Protein AF-A0A0T6ATD1-F1 (afdb_monomer)

pLDDT: mean 91.28, std 10.48, range [42.97, 98.5]

Nearest PDB structures (foldseek):
  8glv-assembly1_Kg  TM=8.150E-01  e=2.872E-12  Chlamydomonas reinhardtii
  8j07-assembly1_k9  TM=8.115E-01  e=5.839E-12  Homo sapiens
  8glv-assembly1_Fm  TM=8.035E-01  e=5.162E-11  Chlamydomonas reinhardtii
  8j07-assembly1_k8  TM=7.347E-01  e=7.968E-10  Homo sapiens
  7k5b-assembly1_A  TM=8.101E-01  e=3.293E-09  Tetrahymena thermophila

Secondary structure (DSSP, 8-state):
-HHHHHHHHHHHHH-HHHHHHHHHHHHHHHHHHHHHHHHHHHHHHHHHH--S-TTS-HHHHHHHHHHHHHHHHHHHHHHHHHHHHHHHHHHHHTTHHHHHHHHHHHHHHHHGGGT-TT----HHHHHHHHHHHHHTSPP-SSHHHHHHHHHHHHHHHHHHHHHTTS-HHHHHHHHHHHHHHHHHHTT-S-HHHHHHHHH-PPP--------

InterPro domains:
  IPR026983 Dynein heavy chain [PTHR22878] (1-201)
  IPR035706 Dynein heavy chain, ATP-binding dynein motor region [PF12781] (1-74)

Organism: NCBI:txid1629725

Foldseek 3Di:
DQLVVLLLLVCCQPPVVLVVLLVVLVVLLVVLVVVLVVLVVVLVVCVVPDDDDCVVDPVSVVSVVVSVVSNVVSVVVSVVSVVVNVVSVVVSVLLSLLSVLLVLLVVLQVCCC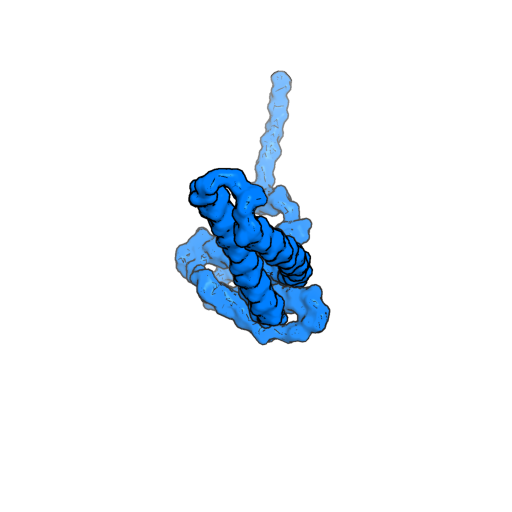VVPVVSDDDPVRSVVLLNVLLVVFDDDPDSVVSSVRSSVSSLVSSLVVSVVVDDPVCSVVSVVSSVVSVCVVVVNDDPVVVVCVVVPDPPPPPPPDPD

Solvent-accessible surface area (backbone atoms only — not comparable to full-atom values): 11973 Å² total; per-residue (Å²): 108,68,38,57,54,41,32,52,53,51,38,47,74,78,38,45,70,57,51,51,50,50,53,53,47,54,53,49,45,54,51,48,54,50,52,50,49,52,55,52,50,54,52,52,50,51,65,73,68,54,89,71,66,71,87,75,38,66,69,56,49,54,51,49,53,55,48,48,57,52,46,52,52,48,49,55,51,45,54,54,48,54,53,52,48,50,57,51,49,57,61,52,55,75,46,40,69,47,13,47,52,48,44,55,51,49,51,52,52,58,55,38,34,79,78,39,76,84,45,72,79,56,70,68,61,52,49,50,53,53,54,47,30,56,72,76,42,84,87,50,94,51,59,70,61,31,47,49,52,35,46,55,50,30,52,51,52,51,51,57,59,52,51,74,77,47,57,77,89,49,43,62,55,52,53,50,52,49,50,52,55,54,34,41,73,70,65,74,45,57,69,66,60,53,47,37,69,73,73,41,77,74,75,80,73,74,81,69,77,88,121

Mean predicted aligned error: 7.25 Å

Structure (mmCIF, N/CA/C/O backbone):
data_AF-A0A0T6ATD1-F1
#
_entry.id   AF-A0A0T6ATD1-F1
#
loop_
_atom_site.group_PDB
_atom_site.id
_atom_site.type_symbol
_atom_site.label_atom_id
_atom_site.label_alt_id
_atom_site.label_comp_id
_atom_site.label_asym_id
_atom_site.label_entity_id
_atom_site.label_seq_id
_atom_site.pdbx_PDB_ins_code
_atom_site.Cartn_x
_atom_site.Cartn_y
_atom_site.Cartn_z
_atom_site.occupancy
_atom_site.B_iso_or_equiv
_atom_site.auth_seq_id
_atom_site.auth_comp_id
_atom_site.auth_asym_id
_atom_site.auth_atom_id
_atom_site.pdbx_PDB_model_num
ATOM 1 N N . GLY A 1 1 ? 0.703 7.192 3.652 1.00 90.25 1 GLY A N 1
ATOM 2 C CA . GLY A 1 1 ? 1.381 7.627 2.410 1.00 90.25 1 GLY A CA 1
ATOM 3 C C . GLY A 1 1 ? 0.645 7.093 1.194 1.00 90.25 1 GLY A C 1
ATOM 4 O O . GLY A 1 1 ? -0.490 6.658 1.346 1.00 90.25 1 GLY A O 1
ATOM 5 N N . LEU A 1 2 ? 1.258 7.132 0.003 1.00 94.31 2 LEU A N 1
ATOM 6 C CA . LEU A 1 2 ? 0.668 6.529 -1.203 1.00 94.31 2 LEU A CA 1
ATOM 7 C C . LEU A 1 2 ? 0.517 5.007 -1.045 1.00 94.31 2 LEU A C 1
ATOM 9 O O . LEU A 1 2 ? -0.528 4.478 -1.404 1.00 94.31 2 LEU A O 1
ATOM 13 N N . GLU A 1 3 ? 1.499 4.332 -0.438 1.00 95.81 3 GLU A N 1
ATOM 14 C CA . GLU A 1 3 ? 1.428 2.901 -0.113 1.00 95.81 3 GLU A CA 1
ATOM 15 C C . GLU A 1 3 ? 0.137 2.539 0.622 1.00 95.81 3 GLU A C 1
ATOM 17 O O . GLU A 1 3 ? -0.597 1.675 0.166 1.00 95.81 3 GLU A O 1
ATOM 22 N N . ASP A 1 4 ? -0.195 3.251 1.706 1.00 94.50 4 ASP A N 1
ATOM 23 C CA . ASP A 1 4 ? -1.401 2.975 2.498 1.00 94.50 4 ASP A CA 1
ATOM 24 C C . ASP A 1 4 ? -2.687 3.147 1.680 1.00 94.50 4 ASP A C 1
ATOM 26 O O . ASP A 1 4 ? -3.643 2.390 1.850 1.00 94.50 4 ASP A O 1
ATOM 30 N N . GLN A 1 5 ? -2.717 4.142 0.784 1.00 95.44 5 GLN A N 1
ATOM 31 C CA . GLN A 1 5 ? -3.857 4.368 -0.108 1.00 95.44 5 GLN A CA 1
ATOM 32 C C . GLN A 1 5 ? -3.999 3.215 -1.103 1.00 95.44 5 GLN A C 1
ATOM 34 O O . GLN A 1 5 ? -5.099 2.702 -1.298 1.00 95.44 5 GLN A O 1
ATOM 39 N N . LEU A 1 6 ? -2.891 2.784 -1.711 1.00 97.56 6 LEU A N 1
ATOM 40 C CA . LEU A 1 6 ? -2.875 1.649 -2.630 1.00 97.56 6 LEU A CA 1
ATOM 41 C C . LEU A 1 6 ? -3.221 0.347 -1.905 1.00 97.56 6 LEU A C 1
ATOM 43 O O . LEU A 1 6 ? -4.012 -0.430 -2.424 1.00 97.56 6 LEU A O 1
ATOM 47 N N . LEU A 1 7 ? -2.723 0.138 -0.687 1.00 96.38 7 LEU A N 1
ATOM 48 C CA . LEU A 1 7 ? -3.053 -1.017 0.141 1.00 96.38 7 LEU A CA 1
ATOM 49 C C . LEU A 1 7 ? -4.550 -1.075 0.440 1.00 96.38 7 LEU A C 1
ATOM 51 O O . LEU A 1 7 ? -5.157 -2.128 0.278 1.00 96.38 7 LEU A O 1
ATOM 55 N N . ALA A 1 8 ? -5.158 0.048 0.828 1.00 93.81 8 ALA A N 1
ATOM 56 C CA . ALA A 1 8 ? -6.601 0.117 1.036 1.00 93.81 8 ALA A CA 1
ATOM 57 C C . ALA A 1 8 ? -7.378 -0.254 -0.239 1.00 93.81 8 ALA A C 1
ATOM 59 O O . ALA A 1 8 ? -8.339 -1.014 -0.164 1.00 93.81 8 ALA A O 1
ATOM 60 N N . MET A 1 9 ? -6.935 0.211 -1.413 1.00 95.62 9 MET A N 1
ATOM 61 C CA . MET A 1 9 ? -7.554 -0.150 -2.695 1.00 95.62 9 MET A CA 1
ATOM 62 C C . MET A 1 9 ? -7.398 -1.639 -3.034 1.00 95.62 9 MET A C 1
ATOM 64 O O . MET A 1 9 ? -8.363 -2.261 -3.471 1.00 95.62 9 MET A O 1
ATOM 68 N N . VAL A 1 10 ? -6.218 -2.228 -2.811 1.00 96.12 10 VAL A N 1
ATOM 69 C CA . VAL A 1 10 ? -5.986 -3.666 -3.039 1.00 96.12 10 VAL A CA 1
ATOM 70 C C . VAL A 1 10 ? -6.864 -4.502 -2.114 1.00 96.12 10 VAL A C 1
ATOM 72 O O . VAL A 1 10 ? -7.544 -5.414 -2.573 1.00 96.12 10 VAL A O 1
ATOM 75 N N . VAL A 1 11 ? -6.895 -4.174 -0.820 1.00 94.81 11 VAL A N 1
ATOM 76 C CA . VAL A 1 11 ? -7.712 -4.892 0.167 1.00 94.81 11 VAL A CA 1
ATOM 77 C C . VAL A 1 11 ? -9.195 -4.764 -0.166 1.00 94.81 11 VAL A C 1
ATOM 79 O O . VAL A 1 11 ? -9.900 -5.763 -0.135 1.00 94.81 11 VAL A O 1
ATOM 82 N N . MET A 1 12 ? -9.668 -3.580 -0.557 1.00 94.00 12 MET A N 1
ATOM 83 C CA . MET A 1 12 ? -11.059 -3.384 -0.975 1.00 94.00 12 MET A CA 1
ATOM 84 C C . MET A 1 12 ? -11.433 -4.256 -2.182 1.00 94.00 12 MET A C 1
ATOM 86 O O . MET A 1 12 ? -12.552 -4.761 -2.249 1.00 94.00 12 MET A O 1
ATOM 90 N N . GLN A 1 13 ? -10.502 -4.454 -3.118 1.00 93.75 13 GLN A N 1
ATOM 91 C CA . GLN A 1 13 ? -10.728 -5.256 -4.319 1.00 93.75 13 GLN A CA 1
ATOM 92 C C . GLN A 1 13 ? -10.655 -6.769 -4.049 1.00 93.75 13 GLN A C 1
ATOM 94 O O . GLN A 1 13 ? -11.468 -7.533 -4.571 1.00 93.75 13 GLN A O 1
ATOM 99 N N . GLU A 1 14 ? -9.682 -7.213 -3.251 1.00 92.69 14 GLU A N 1
ATOM 100 C CA . GLU A 1 14 ? -9.402 -8.638 -3.027 1.00 92.69 14 GLU A CA 1
ATOM 101 C C . GLU A 1 14 ? -10.160 -9.216 -1.821 1.00 92.69 14 GLU A C 1
ATOM 103 O O . GLU A 1 14 ? -10.541 -10.387 -1.831 1.00 92.69 14 GLU A O 1
ATOM 108 N N . ARG A 1 15 ? -10.388 -8.407 -0.781 1.00 92.19 15 ARG A N 1
ATOM 109 C CA . ARG A 1 15 ? -11.008 -8.777 0.503 1.00 92.19 15 ARG A CA 1
ATOM 110 C C . ARG A 1 15 ? -11.958 -7.679 1.012 1.00 92.19 15 ARG A C 1
ATOM 112 O O . ARG A 1 15 ? -11.725 -7.106 2.082 1.00 92.19 15 ARG A O 1
ATOM 119 N N . PRO A 1 16 ? -13.047 -7.379 0.278 1.00 92.50 16 PRO A N 1
ATOM 120 C CA . PRO A 1 16 ? -14.027 -6.374 0.698 1.00 92.50 16 PRO A CA 1
ATOM 121 C C . PRO A 1 16 ? -14.655 -6.700 2.061 1.00 92.50 16 PRO A C 1
ATOM 123 O O . PRO A 1 16 ? -14.963 -5.792 2.828 1.00 92.50 16 PRO A O 1
ATOM 126 N N . ASP A 1 17 ? -14.768 -7.991 2.392 1.00 92.19 17 ASP A N 1
ATOM 127 C CA . ASP A 1 17 ? -15.230 -8.488 3.689 1.00 92.19 17 ASP A CA 1
ATOM 128 C C . ASP A 1 17 ? -14.375 -7.971 4.854 1.00 92.19 17 ASP A C 1
ATOM 130 O O . ASP A 1 17 ? -14.910 -7.609 5.903 1.00 92.19 17 ASP A O 1
ATOM 134 N N . LEU A 1 18 ? -13.053 -7.904 4.669 1.00 90.50 18 LEU A N 1
ATOM 135 C CA . LEU A 1 18 ? -12.139 -7.398 5.691 1.00 90.50 18 LEU A CA 1
ATOM 136 C C . LEU A 1 18 ? -12.245 -5.885 5.844 1.00 90.50 18 LEU A C 1
ATOM 138 O O . LEU A 1 18 ? -12.155 -5.388 6.964 1.00 90.50 18 LEU A O 1
ATOM 142 N N . GLU A 1 19 ? -12.437 -5.146 4.752 1.00 87.94 19 GLU A N 1
ATOM 143 C CA . GLU A 1 19 ? -12.537 -3.685 4.824 1.00 87.94 19 GLU A CA 1
ATOM 144 C C . GLU A 1 19 ? -13.863 -3.238 5.461 1.00 87.94 19 GLU A C 1
ATOM 146 O O . GLU A 1 19 ? -13.887 -2.266 6.223 1.00 87.94 19 GLU A O 1
ATOM 151 N N . GLU A 1 20 ? -14.950 -3.981 5.231 1.00 90.19 20 GLU A N 1
ATOM 152 C CA . GLU A 1 20 ? -16.232 -3.770 5.909 1.00 90.19 20 GLU A CA 1
ATOM 153 C C . GLU A 1 20 ? -16.116 -4.053 7.414 1.00 90.19 20 GLU A C 1
ATOM 155 O O . GLU A 1 20 ? -16.475 -3.203 8.233 1.00 90.19 20 GLU A O 1
ATOM 160 N N . GLN A 1 21 ? -15.536 -5.200 7.788 1.00 90.94 21 GLN A N 1
ATOM 161 C CA . GLN A 1 21 ? -15.296 -5.556 9.192 1.00 90.94 21 GLN A CA 1
ATOM 162 C C . GLN A 1 21 ? -14.407 -4.531 9.895 1.00 90.94 21 GLN A C 1
ATOM 164 O O . GLN A 1 21 ? -14.736 -4.068 10.987 1.00 90.94 21 GLN A O 1
ATOM 169 N N . ARG A 1 22 ? -13.312 -4.118 9.251 1.00 89.31 22 ARG A N 1
ATOM 170 C CA . ARG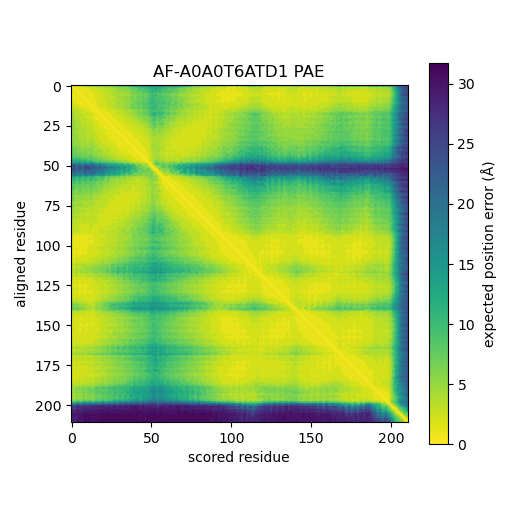 A 1 22 ? -12.413 -3.077 9.754 1.00 89.31 22 ARG A CA 1
ATOM 171 C C . ARG A 1 22 ? -13.156 -1.769 10.001 1.00 89.31 22 ARG A C 1
ATOM 173 O O . ARG A 1 22 ? -13.029 -1.174 11.069 1.00 89.31 22 ARG A O 1
ATOM 180 N N . SER A 1 23 ? -13.942 -1.323 9.023 1.00 90.12 23 SER A N 1
ATOM 181 C CA . SER A 1 23 ? -14.721 -0.088 9.129 1.00 90.12 23 SER A CA 1
ATOM 182 C C . SER A 1 23 ? -15.720 -0.155 10.286 1.00 90.12 23 SER A C 1
ATOM 184 O O . SER A 1 23 ? -15.808 0.788 11.075 1.00 90.12 23 SER A O 1
ATOM 186 N N . ALA A 1 24 ? -16.413 -1.286 10.444 1.00 93.06 24 ALA A N 1
ATOM 187 C CA . ALA A 1 24 ? -17.333 -1.513 11.555 1.00 93.06 24 ALA A CA 1
ATOM 188 C C . ALA A 1 24 ? -16.618 -1.498 12.919 1.00 93.06 24 ALA A C 1
ATOM 190 O O . ALA A 1 24 ? -17.099 -0.857 13.855 1.00 93.06 24 ALA A O 1
ATOM 191 N N . ILE A 1 25 ? -15.450 -2.141 13.029 1.00 93.12 25 ILE A N 1
ATOM 192 C CA . ILE A 1 25 ? -14.643 -2.172 14.258 1.00 93.12 25 ILE A CA 1
ATOM 193 C C . ILE A 1 25 ? -14.163 -0.770 14.638 1.00 93.12 25 ILE A C 1
ATOM 195 O O . ILE A 1 25 ? -14.305 -0.371 15.793 1.00 93.12 25 ILE A O 1
ATOM 199 N N . ILE A 1 26 ? -13.650 0.010 13.683 1.00 91.50 26 ILE A N 1
ATOM 200 C CA . ILE A 1 26 ? -13.167 1.376 13.939 1.00 91.50 26 ILE A CA 1
ATOM 201 C C . ILE A 1 26 ? -14.297 2.262 14.473 1.00 91.50 26 ILE A C 1
ATOM 203 O O . ILE A 1 26 ? -14.115 2.955 15.478 1.00 91.50 26 ILE A O 1
ATOM 207 N N . VAL A 1 27 ? -15.469 2.221 13.832 1.00 94.56 27 VAL A N 1
ATOM 208 C CA . VAL A 1 27 ? -16.646 2.982 14.277 1.00 94.56 27 VAL A CA 1
ATOM 209 C C . VAL A 1 27 ? -17.101 2.514 15.661 1.00 94.56 27 VAL A C 1
ATOM 211 O O . VAL A 1 27 ? -17.338 3.345 16.539 1.00 94.56 27 VAL A O 1
ATOM 214 N N . GLY A 1 28 ? -17.157 1.199 15.891 1.00 94.69 28 GLY A N 1
ATOM 215 C CA . GLY A 1 28 ? -17.542 0.619 17.177 1.00 94.69 28 GLY A CA 1
ATOM 216 C C . GLY A 1 28 ? -16.603 1.015 18.318 1.00 94.69 28 GLY A C 1
ATOM 217 O O . GLY A 1 28 ? -17.065 1.444 19.374 1.00 94.69 28 GLY A O 1
ATOM 218 N N . ILE A 1 29 ? -15.285 0.952 18.105 1.00 93.44 29 ILE A N 1
ATOM 219 C CA . ILE A 1 29 ? -14.281 1.381 19.091 1.00 93.44 29 ILE A CA 1
ATOM 220 C C . ILE A 1 29 ? -14.425 2.875 19.394 1.00 93.44 29 ILE A C 1
ATOM 222 O O . ILE A 1 29 ? -14.371 3.266 20.560 1.00 93.44 29 ILE A O 1
ATOM 226 N N . ALA A 1 30 ? -14.623 3.716 18.374 1.00 95.25 30 ALA A N 1
ATOM 227 C CA . ALA A 1 30 ? -14.813 5.151 18.570 1.00 95.25 30 ALA A CA 1
ATOM 228 C C . ALA A 1 30 ? -16.064 5.449 19.415 1.00 95.25 30 ALA A C 1
ATOM 230 O O . ALA A 1 30 ? -15.991 6.234 20.362 1.00 95.25 30 ALA A O 1
ATOM 231 N N . GLN A 1 31 ? -17.181 4.776 19.126 1.00 96.00 31 GLN A N 1
ATOM 232 C CA . GLN A 1 31 ? -18.424 4.921 19.883 1.00 96.00 31 GLN A CA 1
ATOM 233 C C . GLN A 1 31 ? -18.274 4.443 21.334 1.00 96.00 31 GLN A C 1
ATOM 235 O O . GLN A 1 31 ? -18.678 5.149 22.254 1.00 96.00 31 GLN A O 1
ATOM 240 N N . MET A 1 32 ? -17.629 3.296 21.555 1.00 95.12 32 MET A N 1
ATOM 241 C CA . MET A 1 32 ? -17.354 2.770 22.897 1.00 95.12 32 MET A CA 1
ATOM 242 C C . MET A 1 32 ? -16.435 3.691 23.713 1.00 95.12 32 MET A C 1
ATOM 244 O O . MET A 1 32 ? -16.678 3.926 24.896 1.00 95.12 32 MET A O 1
ATOM 248 N N . LYS A 1 33 ? -15.396 4.264 23.089 1.00 93.62 33 LYS A N 1
ATOM 249 C CA . LYS A 1 33 ? -14.503 5.238 23.744 1.00 93.62 33 LYS A CA 1
ATOM 250 C C . LYS A 1 33 ? -15.247 6.525 24.115 1.00 93.62 33 LYS A C 1
ATOM 252 O O . LYS A 1 33 ? -15.013 7.067 25.195 1.00 93.62 33 LYS A O 1
ATOM 257 N N . GLN A 1 34 ? -16.162 6.983 23.262 1.00 96.25 34 GLN A N 1
ATOM 258 C CA . GLN A 1 34 ? -17.024 8.130 23.547 1.00 96.25 34 GLN A CA 1
ATOM 259 C C . GLN A 1 34 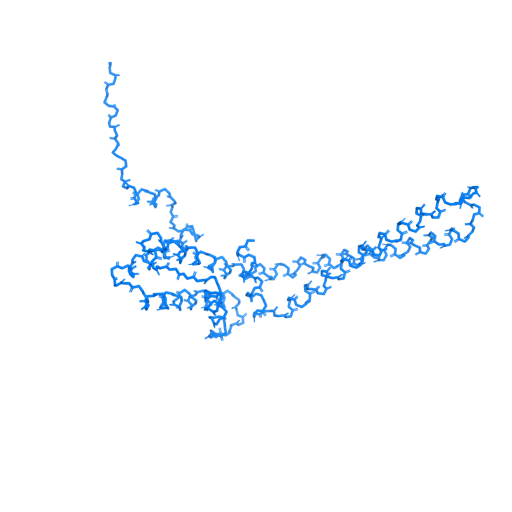? -17.994 7.842 24.704 1.00 96.25 34 GLN A C 1
ATOM 261 O O . GLN A 1 34 ? -18.094 8.642 25.629 1.00 96.25 34 GLN A O 1
ATOM 266 N N . GLU A 1 35 ? -18.641 6.677 24.713 1.00 94.94 35 GLU A N 1
ATOM 267 C CA . GLU A 1 35 ? -19.548 6.267 25.792 1.00 94.94 35 GLU A CA 1
ATOM 268 C C . GLU A 1 35 ? -18.828 6.171 27.147 1.00 94.94 35 GLU A C 1
ATOM 270 O O . GLU A 1 35 ? -19.340 6.622 28.173 1.00 94.94 35 GLU A O 1
ATOM 275 N N . LEU A 1 36 ? -17.599 5.648 27.159 1.00 94.69 36 LEU A N 1
ATOM 276 C CA . LEU A 1 36 ? -16.773 5.585 28.364 1.00 94.69 36 LEU A CA 1
ATOM 277 C C . LEU A 1 36 ? -16.427 6.986 28.894 1.00 94.69 36 LEU A C 1
ATOM 279 O O . LEU A 1 36 ? -16.460 7.214 30.105 1.00 94.69 36 LEU A O 1
ATOM 283 N N . LYS A 1 37 ? -16.150 7.938 27.997 1.00 95.50 37 LYS A N 1
ATOM 284 C CA . LYS A 1 37 ? -15.919 9.343 28.350 1.00 95.50 37 LYS A CA 1
ATOM 285 C C . LYS A 1 37 ? -17.173 9.994 28.943 1.00 95.50 37 LYS A C 1
ATOM 287 O O . LYS A 1 37 ? -17.083 10.643 29.980 1.00 95.50 37 LYS A O 1
ATOM 292 N N . GLU A 1 38 ? -18.343 9.772 28.351 1.00 94.81 38 GLU A N 1
ATOM 293 C CA . GLU A 1 38 ? -19.618 10.300 28.861 1.00 94.81 38 GLU A CA 1
ATOM 294 C C . GLU A 1 38 ? -19.956 9.755 30.254 1.00 94.81 38 GLU A C 1
ATOM 296 O O . GLU A 1 38 ? -20.420 10.495 31.126 1.00 94.81 38 GLU A O 1
ATOM 301 N N . ILE A 1 39 ? -19.674 8.471 30.506 1.00 92.81 39 ILE A N 1
ATOM 302 C CA . ILE A 1 39 ? -19.811 7.879 31.843 1.00 92.81 39 ILE A CA 1
ATOM 303 C C . ILE A 1 39 ? -18.906 8.609 32.848 1.00 92.81 39 ILE A C 1
ATOM 305 O O . ILE A 1 39 ? -19.371 8.973 33.931 1.00 92.81 39 ILE A O 1
ATOM 309 N N . GLN A 1 40 ? -17.641 8.858 32.495 1.00 91.81 40 GLN A N 1
ATOM 310 C CA . GLN A 1 40 ? -16.689 9.572 33.356 1.00 91.81 40 GLN A CA 1
ATOM 311 C C . GLN A 1 40 ? -17.132 11.013 33.638 1.00 91.81 40 GLN A C 1
ATOM 313 O O . GLN A 1 40 ? -17.114 11.448 34.791 1.00 91.81 40 GLN A O 1
ATOM 318 N N . GLU A 1 41 ? -17.581 11.739 32.615 1.00 94.12 41 GLU A N 1
ATOM 319 C CA . GLU A 1 41 ? -18.075 13.113 32.747 1.00 94.12 41 GLU A CA 1
ATOM 320 C C . GLU A 1 41 ? -19.323 13.186 33.632 1.00 94.12 41 GLU A C 1
ATOM 322 O O . GLU A 1 41 ? -19.420 14.061 34.493 1.00 94.12 41 GLU A O 1
ATOM 327 N N . ARG A 1 42 ? -20.249 12.229 33.498 1.00 89.75 42 ARG A N 1
ATOM 328 C CA . ARG A 1 42 ? -21.448 12.155 34.344 1.00 89.75 42 ARG A CA 1
ATOM 329 C C . ARG A 1 42 ? -21.105 11.934 35.818 1.00 89.75 42 ARG A C 1
ATOM 331 O O . ARG A 1 42 ? -21.735 12.538 36.687 1.00 89.75 42 ARG A O 1
ATOM 338 N N . ILE A 1 43 ? -20.113 11.087 36.100 1.00 89.31 43 ILE A N 1
ATOM 339 C CA . ILE A 1 43 ? -19.622 10.849 37.464 1.00 89.31 43 ILE A CA 1
ATOM 340 C C . ILE A 1 43 ? -18.984 12.121 38.031 1.00 89.31 43 ILE A C 1
ATOM 342 O O . ILE A 1 43 ? -19.340 12.536 39.132 1.00 89.31 43 ILE A O 1
ATOM 346 N N . LEU A 1 44 ? -18.091 12.767 37.273 1.00 90.38 44 LEU A N 1
ATOM 347 C CA . LEU A 1 44 ? -17.434 14.015 37.678 1.00 90.38 44 LEU A CA 1
ATOM 348 C C . LEU A 1 44 ? -18.443 15.133 37.947 1.00 90.38 44 LEU A C 1
ATOM 350 O O . LEU A 1 44 ? -18.344 15.824 38.959 1.00 90.38 44 LEU A O 1
ATOM 354 N N . TYR A 1 45 ? -19.445 15.274 37.079 1.00 89.12 45 TYR A N 1
ATOM 355 C CA . TYR A 1 45 ? -20.514 16.247 37.262 1.00 89.12 45 TYR A CA 1
ATOM 356 C C . TYR A 1 45 ? -21.277 16.002 38.568 1.00 89.12 45 TYR A C 1
ATOM 358 O O . TYR A 1 45 ? -21.430 16.919 39.374 1.00 89.12 45 TYR A O 1
ATOM 366 N N . LYS A 1 46 ? -21.704 14.761 38.829 1.00 84.38 46 LYS A N 1
ATOM 367 C CA . LYS A 1 46 ? -22.415 14.419 40.068 1.00 84.38 46 LYS A CA 1
ATOM 368 C C . LYS A 1 46 ? -21.566 14.647 41.324 1.00 84.38 46 LYS A C 1
ATOM 370 O O . LYS A 1 46 ? -22.093 15.192 42.286 1.00 84.38 46 LYS A O 1
ATOM 375 N N . LEU A 1 47 ? -20.267 14.333 41.288 1.00 84.38 47 LEU A N 1
ATOM 376 C CA . LEU A 1 47 ? -19.329 14.660 42.373 1.00 84.38 47 LEU A CA 1
ATOM 377 C C . LEU A 1 47 ? -19.195 16.171 42.610 1.00 84.38 47 LEU A C 1
ATOM 379 O O . LEU A 1 47 ? -19.007 16.597 43.742 1.00 84.38 47 LEU A O 1
ATOM 383 N N . SER A 1 48 ? -19.269 16.981 41.551 1.00 86.69 48 SER A N 1
ATOM 384 C CA . SER A 1 48 ? -19.126 18.439 41.655 1.00 86.69 48 SER A CA 1
ATOM 385 C C . SER A 1 48 ? -20.368 19.149 42.207 1.00 86.69 48 SER A C 1
ATOM 387 O O . SER A 1 48 ? -20.239 20.220 42.791 1.00 86.69 48 SER A O 1
ATOM 389 N N . VAL A 1 49 ? -21.557 18.563 42.022 1.00 83.94 49 VAL A N 1
ATOM 390 C CA . VAL A 1 49 ? -22.852 19.157 42.409 1.00 83.94 49 VAL A CA 1
ATOM 391 C C . VAL A 1 49 ? -23.372 18.616 43.749 1.00 83.94 49 VAL A C 1
ATOM 393 O O . VAL A 1 49 ? -24.279 19.209 44.326 1.00 83.94 49 VAL A O 1
ATOM 396 N N . SER A 1 50 ? -22.826 17.512 44.276 1.00 77.38 50 SER A N 1
ATOM 397 C CA . SER A 1 50 ? -23.276 16.959 45.560 1.00 77.38 50 SER A CA 1
ATOM 398 C C . SER A 1 50 ? -22.923 17.886 46.733 1.00 77.38 50 SER A C 1
ATOM 400 O O . SER A 1 50 ? -21.747 18.083 47.040 1.00 77.38 50 SER A O 1
ATOM 402 N N . GLU A 1 51 ? -23.936 18.421 47.418 1.00 67.62 51 GLU A N 1
ATOM 403 C CA . GLU A 1 51 ? -23.780 19.133 48.691 1.00 67.62 51 GLU A CA 1
ATOM 404 C C . GLU A 1 51 ? -23.772 18.116 49.848 1.00 67.62 51 GLU A C 1
ATOM 406 O O . GLU A 1 51 ? -24.793 17.500 50.145 1.00 67.62 51 GLU A O 1
ATOM 411 N N . GLY A 1 52 ? -22.619 17.908 50.493 1.00 70.38 52 GLY A N 1
ATOM 412 C CA . GLY A 1 52 ? -22.444 16.912 51.565 1.00 70.38 52 GLY A CA 1
ATOM 413 C C . GLY A 1 52 ? -21.479 15.781 51.192 1.00 70.38 52 GLY A C 1
ATOM 414 O O . GLY A 1 52 ? -20.743 15.883 50.212 1.00 70.38 52 GLY A O 1
ATOM 415 N N . SER A 1 53 ? -21.429 14.711 51.994 1.00 75.25 53 SER A N 1
ATOM 416 C CA . SER A 1 53 ? -20.598 13.539 51.685 1.00 75.25 53 SER A CA 1
ATOM 417 C C . SER A 1 53 ? -21.252 12.723 50.559 1.00 75.25 53 SER A C 1
ATOM 419 O O . SER A 1 53 ? -22.380 12.265 50.736 1.00 75.25 53 SER A O 1
ATOM 421 N N . PRO A 1 54 ? -20.563 12.445 49.434 1.00 68.12 54 PRO A N 1
ATOM 422 C CA . PRO A 1 54 ? -21.099 11.602 48.358 1.00 68.12 54 PRO A CA 1
ATOM 423 C C . PRO A 1 54 ? -21.447 10.170 48.796 1.00 68.12 54 PRO A C 1
ATOM 425 O O . PRO A 1 54 ? -22.123 9.448 48.071 1.00 68.12 54 PRO A O 1
ATOM 428 N N . LEU A 1 55 ? -20.965 9.746 49.970 1.00 71.19 55 LEU A N 1
ATOM 429 C CA . LEU A 1 55 ? -21.253 8.439 50.565 1.00 71.19 55 LEU A CA 1
ATOM 430 C C . LEU A 1 55 ? -22.651 8.360 51.198 1.00 71.19 55 LEU A C 1
ATOM 432 O O . LEU A 1 55 ? -23.107 7.260 51.500 1.00 71.19 55 LEU A O 1
ATOM 436 N N . ASP A 1 56 ? -23.323 9.497 51.382 1.00 77.88 56 ASP A N 1
ATOM 437 C CA . ASP A 1 56 ? -24.667 9.556 51.963 1.00 77.88 56 ASP A CA 1
ATOM 438 C C . ASP A 1 56 ? -25.765 9.536 50.877 1.00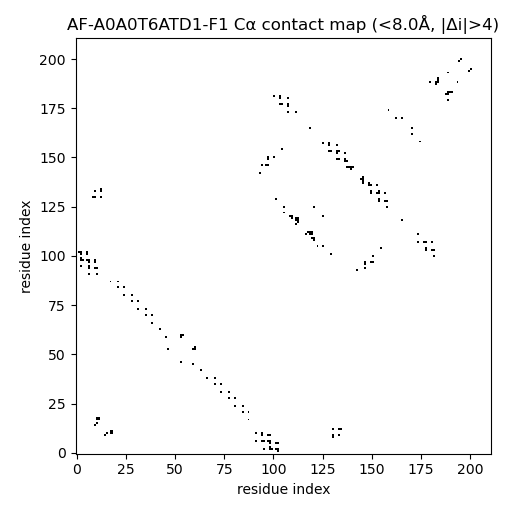 77.88 56 ASP A C 1
ATOM 440 O O . ASP A 1 56 ? -26.942 9.332 51.180 1.00 77.88 56 ASP A O 1
ATOM 444 N N . ASP A 1 57 ? -25.390 9.705 49.602 1.00 82.94 57 ASP A N 1
ATOM 445 C CA . ASP A 1 57 ? -26.294 9.664 48.449 1.00 82.94 57 ASP A CA 1
ATOM 446 C C . ASP A 1 57 ? -26.387 8.235 47.882 1.00 82.94 57 ASP A C 1
ATOM 448 O O . ASP A 1 57 ? -25.590 7.792 47.049 1.00 82.94 57 ASP A O 1
ATOM 452 N N . LEU A 1 58 ? -27.398 7.498 48.347 1.00 82.44 58 LEU A N 1
ATOM 453 C CA . LEU A 1 58 ? -27.667 6.124 47.918 1.00 82.44 58 LEU A CA 1
ATOM 454 C C . LEU A 1 58 ? -27.915 6.018 46.400 1.00 82.44 58 LEU A C 1
ATOM 456 O O . LEU A 1 58 ? -27.521 5.031 45.777 1.00 82.44 58 LEU A O 1
ATOM 460 N N . GLU A 1 59 ? -28.553 7.023 45.792 1.00 82.25 59 GLU A N 1
ATOM 461 C CA . GLU A 1 59 ? -28.833 7.045 44.352 1.00 82.25 59 GLU A CA 1
ATOM 462 C C . GLU A 1 59 ? -27.533 7.209 43.558 1.00 82.25 59 GLU A C 1
ATOM 464 O O . GLU A 1 59 ? -27.312 6.530 42.549 1.00 82.25 59 GLU A O 1
ATOM 469 N N . PHE A 1 60 ? -26.626 8.053 44.053 1.00 83.69 60 PHE A N 1
ATOM 470 C CA . PHE A 1 60 ? -25.295 8.211 43.484 1.00 83.69 60 PHE A CA 1
ATOM 471 C C . PHE A 1 60 ? -24.450 6.934 43.603 1.00 83.69 60 PHE A C 1
ATOM 473 O O . PHE A 1 60 ? -23.802 6.552 42.626 1.00 83.69 60 PHE A O 1
ATOM 480 N N . ILE A 1 61 ? -24.508 6.221 44.734 1.00 85.88 61 ILE A N 1
ATOM 481 C CA . ILE A 1 61 ? -23.815 4.932 44.917 1.00 85.88 61 ILE A CA 1
ATOM 482 C C . ILE A 1 61 ? -24.311 3.883 43.912 1.00 85.88 61 ILE A C 1
ATOM 484 O O . ILE A 1 61 ? -23.498 3.242 43.244 1.00 85.88 61 ILE A O 1
ATOM 488 N N . ILE A 1 62 ? -25.630 3.745 43.741 1.00 86.75 62 ILE A N 1
ATOM 489 C CA . ILE A 1 62 ? -26.220 2.815 42.762 1.00 86.75 62 ILE A CA 1
ATOM 490 C C . ILE A 1 62 ? -25.788 3.187 41.335 1.00 86.75 62 ILE A C 1
ATOM 492 O O . ILE A 1 62 ? -25.445 2.322 40.524 1.00 86.75 62 ILE A O 1
ATOM 496 N N . MET A 1 63 ? -25.755 4.485 41.018 1.00 87.06 63 MET A N 1
ATOM 497 C CA . MET A 1 63 ? -25.297 4.976 39.718 1.00 87.06 63 MET A CA 1
ATOM 498 C C . MET A 1 63 ? -23.813 4.673 39.472 1.00 87.06 63 MET A C 1
ATOM 500 O O . MET A 1 63 ? -23.455 4.292 38.352 1.00 87.06 63 MET A O 1
ATOM 504 N N . LEU A 1 64 ? -22.957 4.807 40.491 1.00 89.31 64 LEU A N 1
ATOM 505 C CA . LEU A 1 64 ? -21.537 4.455 40.422 1.00 89.31 64 LEU A CA 1
ATOM 506 C C . LEU A 1 64 ? -21.336 2.961 40.168 1.00 89.31 64 LEU A C 1
ATOM 508 O O . LEU A 1 64 ? -20.542 2.599 39.301 1.00 89.31 64 LEU A O 1
ATOM 512 N N . GLU A 1 65 ? -22.068 2.099 40.874 1.00 91.25 65 GLU A N 1
ATOM 513 C CA . GLU A 1 65 ? -21.989 0.649 40.688 1.00 91.25 65 GLU A CA 1
ATOM 514 C C . GLU A 1 65 ? -22.407 0.242 39.266 1.00 91.25 65 GLU A C 1
ATOM 516 O O . GLU A 1 65 ? -21.655 -0.443 38.568 1.00 91.25 65 GLU A O 1
ATOM 521 N N . ALA A 1 66 ? -23.541 0.758 38.778 1.00 91.00 66 ALA A N 1
ATOM 522 C CA . ALA A 1 66 ? -23.998 0.523 37.408 1.00 91.00 66 ALA A CA 1
ATOM 523 C C . ALA A 1 66 ? -23.003 1.054 36.357 1.00 91.00 66 ALA A C 1
ATOM 525 O O . ALA A 1 66 ? -22.736 0.397 35.348 1.00 91.00 66 ALA A O 1
ATOM 526 N N . SER A 1 67 ? -22.424 2.235 36.598 1.00 93.56 67 SER A N 1
ATOM 527 C CA . SER A 1 67 ? -21.430 2.848 35.708 1.00 93.56 67 SER A CA 1
ATOM 528 C C . SER A 1 67 ? -20.119 2.066 35.678 1.00 93.56 67 SER A C 1
ATOM 530 O O . SER A 1 67 ? -19.508 1.957 34.615 1.00 93.56 67 SER A O 1
ATOM 532 N N . LYS A 1 68 ? -19.699 1.492 36.811 1.00 94.00 68 LYS A N 1
ATOM 533 C CA . LYS A 1 68 ? -18.528 0.616 36.896 1.00 94.00 68 LYS A CA 1
ATOM 534 C C . LYS A 1 68 ? -18.738 -0.653 36.076 1.00 94.00 68 LYS A C 1
ATOM 536 O O . LYS A 1 68 ? -17.926 -0.923 35.200 1.00 94.00 68 LYS A O 1
ATOM 541 N N . ILE A 1 69 ? -19.853 -1.359 36.289 1.00 95.19 69 ILE A N 1
ATOM 542 C CA . ILE A 1 69 ? -20.182 -2.583 35.539 1.00 95.19 69 ILE A CA 1
ATOM 543 C C . ILE A 1 69 ? -20.178 -2.310 34.030 1.00 95.19 69 ILE A C 1
ATOM 545 O O . ILE A 1 69 ? -19.562 -3.045 33.263 1.00 95.19 69 ILE A O 1
ATOM 549 N N . LYS A 1 70 ? -20.818 -1.214 33.606 1.00 94.06 70 LYS A N 1
ATOM 550 C CA . LYS A 1 70 ? -20.861 -0.823 32.195 1.00 94.06 70 LYS A CA 1
ATOM 551 C C . LYS A 1 70 ? -19.483 -0.446 31.643 1.00 94.06 70 LYS A C 1
ATOM 553 O O . LYS A 1 70 ? -19.151 -0.828 30.527 1.00 94.06 70 LYS A O 1
ATOM 558 N N . SER A 1 71 ? -18.673 0.285 32.409 1.00 95.06 71 SER A N 1
ATOM 559 C CA . SER A 1 71 ? -17.317 0.667 31.989 1.00 95.06 71 SER A CA 1
ATOM 560 C C . SER A 1 71 ? -16.402 -0.545 31.837 1.00 95.06 71 SER A C 1
ATOM 562 O O . SER A 1 71 ? -15.590 -0.575 30.916 1.00 95.06 71 SER A O 1
ATOM 564 N N . ASP A 1 72 ? -16.523 -1.530 32.727 1.00 95.62 72 ASP A N 1
ATOM 565 C CA . ASP A 1 72 ? -15.737 -2.760 32.665 1.00 95.62 72 ASP A CA 1
ATOM 566 C C . ASP A 1 72 ? -16.150 -3.614 31.450 1.00 95.62 72 ASP A C 1
ATOM 568 O O . ASP A 1 72 ? -15.276 -4.055 30.706 1.00 95.62 72 ASP A O 1
ATOM 572 N N . ASP A 1 73 ? -17.452 -3.737 31.154 1.00 94.88 73 ASP A N 1
ATOM 573 C CA . ASP A 1 73 ? -17.946 -4.381 29.920 1.00 94.88 73 ASP A CA 1
ATOM 574 C C . ASP A 1 73 ? -17.432 -3.682 28.648 1.00 94.88 73 ASP A C 1
ATOM 576 O O . ASP A 1 73 ? -16.946 -4.338 27.723 1.00 94.88 73 ASP A O 1
ATOM 580 N N . ILE A 1 74 ? -17.469 -2.343 28.612 1.00 94.88 74 ILE A N 1
ATOM 581 C CA . ILE A 1 74 ? -16.934 -1.562 27.488 1.00 94.88 74 ILE A CA 1
ATOM 582 C C . ILE A 1 74 ? -15.436 -1.828 27.304 1.00 94.88 74 ILE A C 1
ATOM 584 O O . ILE A 1 74 ? -14.998 -2.046 26.176 1.00 94.88 74 ILE A O 1
ATOM 588 N N . LYS A 1 75 ? -14.643 -1.840 28.383 1.00 94.06 75 LYS A N 1
ATOM 589 C CA . LYS A 1 75 ? -13.201 -2.123 28.298 1.00 94.06 75 LYS A CA 1
ATOM 590 C C . LYS A 1 75 ? -12.934 -3.504 27.712 1.00 94.06 75 LYS A C 1
ATOM 592 O O . LYS A 1 75 ? -12.157 -3.604 26.769 1.00 94.06 75 LYS A O 1
ATOM 597 N N . THR A 1 76 ? -13.624 -4.539 28.193 1.00 95.50 76 THR A N 1
ATOM 598 C CA . THR A 1 76 ? -13.471 -5.901 27.660 1.00 95.50 76 THR A CA 1
ATOM 599 C C . THR A 1 76 ? -13.842 -5.979 26.176 1.00 95.50 76 THR A C 1
ATOM 601 O O . THR A 1 76 ? -13.151 -6.634 25.397 1.00 95.50 76 THR A O 1
ATOM 604 N N . LYS A 1 77 ? -14.900 -5.280 25.746 1.00 94.44 77 LYS A N 1
ATOM 605 C CA . LYS A 1 77 ? -15.292 -5.225 24.328 1.00 94.44 77 LYS A CA 1
ATOM 606 C C . LYS A 1 77 ? -14.288 -4.471 23.461 1.00 94.44 77 LYS A C 1
ATOM 608 O O . LYS A 1 77 ? -14.017 -4.909 22.346 1.00 94.44 77 LYS A O 1
ATOM 613 N N . VAL A 1 78 ? -13.732 -3.365 23.957 1.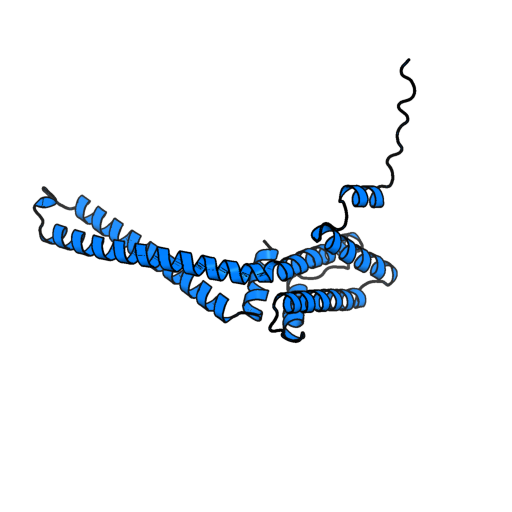00 94.19 78 VAL A N 1
ATOM 614 C CA . VAL A 1 78 ? -12.670 -2.621 23.264 1.00 94.19 78 VAL A CA 1
ATOM 615 C C . VAL A 1 78 ? -11.429 -3.497 23.108 1.00 94.19 78 VAL A C 1
ATOM 617 O O . VAL A 1 78 ? -10.916 -3.590 22.000 1.00 94.19 78 VAL A O 1
ATOM 620 N N . GLU A 1 79 ? -11.000 -4.197 24.159 1.00 94.88 79 GLU A N 1
ATOM 621 C CA . GLU A 1 79 ? -9.858 -5.120 24.100 1.00 94.88 79 GLU A CA 1
ATOM 622 C C . GLU A 1 79 ? -10.077 -6.234 23.062 1.00 94.88 79 GLU A C 1
ATOM 624 O O . GLU A 1 79 ? -9.212 -6.486 22.225 1.00 94.88 79 GLU A O 1
ATOM 629 N N . ALA A 1 80 ? -11.258 -6.861 23.045 1.00 94.62 80 ALA A N 1
ATOM 630 C CA . ALA A 1 80 ? -11.589 -7.887 22.054 1.00 94.62 80 ALA A CA 1
ATOM 631 C C . ALA A 1 80 ? -11.611 -7.338 20.612 1.00 94.62 80 ALA A C 1
ATOM 633 O O . ALA A 1 80 ? -11.142 -7.997 19.676 1.00 94.62 80 ALA A O 1
ATOM 634 N N . ALA A 1 81 ? -12.132 -6.123 20.423 1.00 93.62 81 ALA A N 1
ATOM 635 C CA . ALA A 1 81 ? -12.151 -5.452 19.127 1.00 93.62 81 ALA A CA 1
ATOM 636 C C . ALA A 1 81 ? -10.735 -5.081 18.653 1.00 93.62 81 ALA A C 1
ATOM 638 O O . ALA A 1 81 ? -10.428 -5.246 17.475 1.00 93.62 81 ALA A O 1
ATOM 639 N N . GLU A 1 82 ? -9.857 -4.640 19.558 1.00 92.69 82 GLU A N 1
ATOM 640 C CA . GLU A 1 82 ? -8.453 -4.335 19.258 1.00 92.69 82 GLU A CA 1
ATOM 641 C C . GLU A 1 82 ? -7.665 -5.602 18.877 1.00 92.69 82 GLU A C 1
ATOM 643 O O . GLU A 1 82 ? -6.892 -5.568 17.921 1.00 92.69 82 GLU A O 1
ATOM 648 N N . ILE A 1 83 ? -7.921 -6.747 19.523 1.00 94.12 83 ILE A N 1
ATOM 649 C CA . ILE A 1 83 ? -7.350 -8.045 19.109 1.00 94.12 83 ILE A CA 1
ATOM 650 C C . ILE A 1 83 ? -7.816 -8.421 17.696 1.00 94.12 83 ILE A C 1
ATOM 652 O O . ILE A 1 83 ? -7.001 -8.756 16.840 1.00 94.12 83 ILE A O 1
ATOM 656 N N . THR A 1 84 ? -9.117 -8.300 17.423 1.00 92.38 84 THR A N 1
ATOM 657 C CA . THR A 1 84 ? -9.673 -8.596 16.091 1.00 92.38 84 THR A CA 1
ATOM 658 C C . THR A 1 84 ? -9.080 -7.671 15.021 1.00 92.38 84 THR A C 1
ATOM 660 O O . THR A 1 84 ? -8.788 -8.100 13.905 1.00 92.38 84 THR A O 1
ATOM 663 N N . GLN A 1 85 ? -8.852 -6.400 15.364 1.00 91.06 85 GLN A N 1
ATOM 664 C CA . GLN A 1 85 ? -8.222 -5.426 14.478 1.00 91.06 85 GLN A CA 1
ATOM 665 C C . GLN A 1 85 ? -6.792 -5.838 14.100 1.00 91.06 85 GLN A C 1
ATOM 667 O O . GLN A 1 85 ? -6.417 -5.705 12.936 1.00 91.06 85 GLN A O 1
ATOM 672 N N . ILE A 1 86 ? -6.020 -6.389 15.044 1.00 92.62 86 ILE A N 1
ATOM 673 C CA . ILE A 1 86 ? -4.671 -6.912 14.778 1.00 92.62 86 ILE A CA 1
ATOM 674 C C . ILE A 1 86 ? -4.723 -8.059 13.761 1.00 92.62 86 ILE A C 1
ATOM 676 O O . ILE A 1 86 ? -3.933 -8.072 12.819 1.00 92.62 86 ILE A O 1
ATOM 680 N N . ASP A 1 87 ? -5.667 -8.992 13.895 1.00 91.88 87 ASP A N 1
ATOM 681 C CA . ASP A 1 87 ? -5.809 -10.116 12.958 1.00 91.88 87 ASP A CA 1
ATOM 682 C C . ASP A 1 87 ? -6.199 -9.655 11.545 1.00 91.88 87 ASP A C 1
ATOM 684 O O . ASP A 1 87 ? -5.677 -10.152 10.535 1.00 91.88 87 ASP A O 1
ATOM 688 N N . ILE A 1 88 ? -7.074 -8.650 11.463 1.00 91.38 88 ILE A N 1
ATOM 689 C CA . ILE A 1 88 ? -7.413 -7.992 10.201 1.00 91.38 88 ILE A CA 1
ATOM 690 C C . ILE A 1 88 ? -6.168 -7.341 9.597 1.00 91.38 88 ILE A C 1
ATOM 692 O O . ILE A 1 88 ? -5.877 -7.561 8.420 1.00 91.38 88 ILE A O 1
ATOM 696 N N . ASP A 1 89 ? -5.410 -6.573 10.378 1.00 90.88 89 ASP A N 1
ATOM 697 C CA . ASP A 1 89 ? -4.224 -5.872 9.888 1.00 90.88 89 ASP A CA 1
ATOM 698 C C . ASP A 1 89 ? -3.111 -6.841 9.466 1.00 90.88 89 ASP A C 1
ATOM 700 O O . ASP A 1 89 ? -2.479 -6.628 8.430 1.00 90.88 89 ASP A O 1
ATOM 704 N N . ASN A 1 90 ? -2.951 -7.967 10.163 1.00 92.56 90 ASN A N 1
ATOM 705 C CA . ASN A 1 90 ? -2.079 -9.065 9.745 1.00 92.56 90 ASN A CA 1
ATOM 706 C C . ASN A 1 90 ? -2.489 -9.619 8.379 1.00 92.56 90 ASN A C 1
ATOM 708 O O . ASN A 1 90 ? -1.641 -9.824 7.512 1.00 92.56 90 ASN A O 1
ATOM 712 N N . THR A 1 91 ? -3.784 -9.827 8.144 1.00 90.75 91 THR A N 1
ATOM 713 C CA . THR A 1 91 ? -4.264 -10.299 6.838 1.00 90.75 91 THR A CA 1
ATOM 714 C C . THR A 1 91 ? -4.067 -9.248 5.744 1.00 90.75 91 THR A C 1
ATOM 716 O O . THR A 1 91 ? -3.607 -9.574 4.650 1.00 90.75 91 THR A O 1
ATOM 719 N N . ARG A 1 92 ? -4.332 -7.970 6.043 1.00 92.88 92 ARG A N 1
ATOM 720 C CA . ARG A 1 92 ? -4.092 -6.844 5.122 1.00 92.88 92 ARG A CA 1
ATOM 721 C C . ARG A 1 92 ? -2.617 -6.728 4.754 1.00 92.88 92 ARG A C 1
ATOM 723 O O . ARG A 1 92 ? -2.301 -6.506 3.588 1.00 92.88 92 ARG A O 1
ATOM 730 N N . SER A 1 93 ? -1.720 -6.941 5.717 1.00 94.25 93 SER A N 1
ATOM 731 C CA . SER A 1 93 ? -0.270 -6.837 5.518 1.00 94.25 93 SER A CA 1
ATOM 732 C C . SER A 1 93 ? 0.255 -7.748 4.405 1.00 94.25 93 SER A C 1
ATOM 734 O O . SER A 1 93 ? 1.223 -7.411 3.727 1.00 94.25 93 SER A O 1
ATOM 736 N N . GLN A 1 94 ? -0.433 -8.859 4.135 1.00 95.25 94 GLN A N 1
ATOM 737 C CA . GLN A 1 94 ? -0.041 -9.802 3.092 1.00 95.25 94 GLN A CA 1
ATOM 738 C C . GLN A 1 94 ? -0.186 -9.211 1.674 1.00 95.25 94 GLN A C 1
ATOM 740 O O . GLN A 1 94 ? 0.444 -9.698 0.737 1.00 95.25 94 GLN A O 1
ATOM 745 N N . TYR A 1 95 ? -0.952 -8.124 1.518 1.00 96.31 95 TYR A N 1
ATOM 746 C CA . TYR A 1 95 ? -1.111 -7.378 0.266 1.00 96.31 95 TYR A CA 1
ATOM 747 C C . TYR A 1 95 ? -0.166 -6.171 0.135 1.00 96.31 95 TYR A C 1
ATOM 749 O O . TYR A 1 95 ? -0.107 -5.567 -0.939 1.00 96.31 95 TYR A O 1
ATOM 757 N N . ILE A 1 96 ? 0.620 -5.837 1.170 1.00 97.00 96 ILE A N 1
ATOM 758 C CA . ILE A 1 96 ? 1.637 -4.766 1.117 1.00 97.00 96 ILE A CA 1
ATOM 759 C C . ILE A 1 96 ? 2.557 -4.889 -0.108 1.00 97.00 96 ILE A C 1
ATOM 761 O O . ILE A 1 96 ? 2.797 -3.867 -0.750 1.00 97.00 96 ILE A O 1
ATOM 765 N N . PRO A 1 97 ? 3.024 -6.085 -0.527 1.00 97.81 97 PRO A N 1
ATOM 766 C CA . PRO A 1 97 ? 3.887 -6.190 -1.703 1.00 97.81 97 PRO A CA 1
ATOM 767 C C . PRO A 1 97 ? 3.256 -5.655 -2.999 1.00 97.81 97 PRO A C 1
ATOM 769 O O . PRO A 1 97 ? 3.980 -5.199 -3.884 1.00 97.81 97 PRO A O 1
ATOM 772 N N . VAL A 1 98 ? 1.924 -5.690 -3.127 1.00 98.12 98 VAL A N 1
ATOM 773 C CA . VAL A 1 98 ? 1.207 -5.115 -4.278 1.00 98.12 98 VAL A CA 1
ATOM 774 C C . VAL A 1 98 ? 1.169 -3.591 -4.183 1.00 98.12 98 VAL A C 1
ATOM 776 O O . VAL A 1 98 ? 1.449 -2.893 -5.158 1.00 98.12 98 VAL A O 1
ATOM 779 N N . ALA A 1 99 ? 0.875 -3.064 -2.993 1.00 98.12 99 ALA A N 1
ATOM 780 C CA . ALA A 1 99 ? 0.850 -1.628 -2.736 1.00 98.12 99 ALA A CA 1
ATOM 781 C C . ALA A 1 99 ? 2.233 -0.981 -2.917 1.00 98.12 99 ALA A C 1
ATOM 783 O O . ALA A 1 99 ? 2.345 0.045 -3.590 1.00 98.12 99 ALA A O 1
ATOM 784 N N . ASN A 1 100 ? 3.288 -1.616 -2.397 1.00 98.19 100 ASN A N 1
ATOM 785 C CA . ASN A 1 100 ? 4.666 -1.160 -2.559 1.00 98.19 100 ASN A CA 1
ATOM 786 C C . ASN A 1 100 ? 5.086 -1.179 -4.039 1.00 98.19 100 ASN A C 1
ATOM 788 O O . ASN A 1 100 ? 5.587 -0.181 -4.560 1.00 98.19 100 ASN A O 1
ATOM 792 N N . ARG A 1 101 ? 4.772 -2.260 -4.779 1.00 98.44 101 ARG A N 1
ATOM 793 C CA . ARG A 1 101 ? 4.992 -2.307 -6.236 1.00 98.44 101 ARG A CA 1
ATOM 794 C C . ARG A 1 101 ? 4.292 -1.148 -6.945 1.00 98.44 101 ARG A C 1
ATOM 796 O O . ARG A 1 101 ? 4.903 -0.495 -7.790 1.00 98.44 101 ARG A O 1
ATOM 803 N N . GLY A 1 102 ? 3.038 -0.877 -6.588 1.00 98.31 102 GLY A N 1
ATOM 804 C CA . GLY A 1 102 ? 2.281 0.266 -7.086 1.00 98.31 102 GLY A CA 1
ATOM 805 C C . GLY A 1 102 ? 2.983 1.598 -6.812 1.00 98.31 102 GLY A C 1
ATOM 806 O O . GLY A 1 102 ? 3.215 2.373 -7.737 1.00 98.31 102 GLY A O 1
ATOM 807 N N . GLN A 1 103 ? 3.398 1.842 -5.571 1.00 98.19 103 GLN A N 1
ATOM 808 C CA . GLN A 1 103 ? 4.095 3.068 -5.190 1.00 98.19 103 GLN A CA 1
ATOM 809 C C . GLN A 1 103 ? 5.397 3.269 -5.980 1.00 98.19 103 GLN A C 1
ATOM 811 O O . GLN A 1 103 ? 5.626 4.353 -6.518 1.00 98.19 103 GLN A O 1
ATOM 816 N N . ILE A 1 104 ? 6.237 2.236 -6.075 1.00 98.25 104 ILE A N 1
ATOM 817 C CA . ILE A 1 104 ? 7.504 2.287 -6.816 1.00 98.25 104 ILE A CA 1
ATOM 818 C C . ILE A 1 104 ? 7.255 2.691 -8.268 1.00 98.25 104 ILE A C 1
ATOM 820 O O . ILE A 1 104 ? 7.910 3.591 -8.798 1.00 98.25 104 ILE A O 1
ATOM 824 N N . LEU A 1 105 ? 6.283 2.045 -8.910 1.00 98.44 105 LEU A N 1
ATOM 825 C CA . LEU A 1 105 ? 5.964 2.296 -10.308 1.00 98.44 105 LEU A CA 1
ATOM 826 C C . LEU A 1 105 ? 5.336 3.673 -10.535 1.00 98.44 105 LEU A C 1
ATOM 828 O O . LEU A 1 105 ? 5.629 4.304 -11.550 1.00 98.44 105 LEU A O 1
ATOM 832 N N . PHE A 1 106 ? 4.537 4.173 -9.591 1.00 98.38 106 PHE A N 1
ATOM 833 C CA . PHE A 1 106 ? 4.025 5.540 -9.646 1.00 98.38 106 PHE A CA 1
ATOM 834 C C . PHE A 1 106 ? 5.158 6.569 -9.610 1.00 98.38 106 PHE A C 1
ATOM 836 O O . PHE A 1 106 ? 5.157 7.510 -10.399 1.00 98.38 106 PHE A O 1
ATOM 843 N N . PHE A 1 107 ? 6.158 6.384 -8.746 1.00 97.19 107 PHE A N 1
ATOM 844 C CA . PHE A 1 107 ? 7.293 7.305 -8.703 1.00 97.19 107 PHE A CA 1
ATOM 845 C C . PHE A 1 107 ? 8.189 7.192 -9.942 1.00 97.19 107 PHE A C 1
ATOM 847 O O . PHE A 1 107 ? 8.637 8.216 -10.446 1.00 97.19 107 PHE A O 1
ATOM 854 N N . CYS A 1 108 ? 8.358 5.996 -10.519 1.00 97.12 108 CYS A N 1
ATOM 855 C CA . CYS A 1 108 ? 9.013 5.855 -11.829 1.00 97.12 108 CYS A CA 1
ATOM 856 C C . CYS A 1 108 ? 8.272 6.635 -12.926 1.00 97.12 108 CYS A C 1
ATOM 858 O O . CYS A 1 108 ? 8.898 7.235 -13.795 1.00 97.12 108 CYS A O 1
ATOM 860 N N . LEU A 1 109 ? 6.937 6.605 -12.897 1.00 97.25 109 LEU A N 1
ATOM 861 C CA . LEU A 1 109 ? 6.084 7.334 -13.832 1.00 97.25 109 LEU A CA 1
ATOM 862 C C . LEU A 1 109 ? 6.195 8.851 -13.634 1.00 97.25 109 LEU A C 1
ATOM 864 O O . LEU A 1 109 ? 6.288 9.581 -14.615 1.00 97.25 109 LEU A O 1
ATOM 868 N N . ALA A 1 110 ? 6.201 9.316 -12.383 1.00 96.31 110 ALA A N 1
ATOM 869 C CA . ALA A 1 110 ? 6.356 10.728 -12.047 1.00 96.31 110 ALA A CA 1
ATOM 870 C C . ALA A 1 110 ? 7.737 11.268 -12.457 1.00 96.31 110 ALA A C 1
ATOM 872 O O . ALA A 1 110 ? 7.829 12.372 -12.985 1.00 96.31 110 ALA A O 1
ATOM 873 N N . ASP A 1 111 ? 8.796 10.468 -12.296 1.00 95.25 111 ASP A N 1
ATOM 874 C CA . ASP A 1 111 ? 10.167 10.841 -12.666 1.00 95.25 111 ASP A CA 1
ATOM 875 C C . ASP A 1 111 ? 10.332 11.099 -14.180 1.00 95.25 111 ASP A C 1
ATOM 877 O O . ASP A 1 111 ? 11.262 11.803 -14.583 1.00 95.25 111 ASP A O 1
ATOM 881 N N . LEU A 1 112 ? 9.428 10.598 -15.037 1.00 95.44 112 LEU A N 1
ATOM 882 C CA . LEU A 1 112 ? 9.487 10.829 -16.487 1.00 95.44 112 LEU A CA 1
ATOM 883 C C . LEU A 1 112 ? 9.352 12.304 -16.876 1.00 95.44 112 LEU A C 1
ATOM 885 O O . LEU A 1 112 ? 9.906 12.695 -17.907 1.00 95.44 112 LEU A O 1
ATOM 889 N N . SER A 1 113 ? 8.686 13.136 -16.068 1.00 94.44 113 SER A N 1
ATOM 890 C CA . SER A 1 113 ? 8.573 14.571 -16.360 1.00 94.44 113 SER A CA 1
ATOM 891 C C . SER A 1 113 ? 9.924 15.293 -16.320 1.00 94.44 113 SER A C 1
ATOM 893 O O . SER A 1 113 ? 10.053 16.379 -16.881 1.00 94.44 113 SER A O 1
ATOM 895 N N . ASN A 1 114 ? 10.935 14.695 -15.676 1.00 93.44 114 ASN A N 1
ATOM 896 C CA . ASN A 1 114 ? 12.309 15.203 -15.669 1.00 93.44 114 ASN A CA 1
ATOM 897 C C . ASN A 1 114 ? 13.041 14.936 -16.993 1.00 93.44 114 ASN A C 1
ATOM 899 O O . ASN A 1 114 ? 14.025 15.608 -17.294 1.00 93.44 114 ASN A O 1
ATOM 903 N N . ILE A 1 115 ? 12.581 13.956 -17.777 1.00 93.38 115 ILE A N 1
ATOM 904 C CA . ILE A 1 115 ? 13.126 13.647 -19.106 1.00 93.38 115 ILE A CA 1
ATOM 905 C C . ILE A 1 115 ? 12.510 14.581 -20.142 1.00 93.38 115 ILE A C 1
ATOM 907 O O . ILE A 1 115 ? 13.217 15.160 -20.965 1.00 93.38 115 ILE A O 1
ATOM 911 N N . ASP A 1 116 ? 11.185 14.708 -20.109 1.00 92.69 116 ASP A N 1
ATOM 912 C CA . ASP A 1 116 ? 10.432 15.595 -20.985 1.00 92.69 116 ASP A CA 1
ATOM 913 C C . ASP A 1 116 ? 9.193 16.111 -20.233 1.00 92.69 116 ASP A C 1
ATOM 915 O O . ASP A 1 116 ? 8.394 15.292 -19.763 1.00 92.69 116 ASP A O 1
ATOM 919 N N . PRO A 1 117 ? 8.980 17.438 -20.128 1.00 93.12 117 PRO A N 1
ATOM 920 C CA . PRO A 1 117 ? 7.814 18.004 -19.453 1.00 93.12 117 PRO A CA 1
ATOM 921 C C . PRO A 1 117 ? 6.465 17.536 -20.014 1.00 93.12 117 PRO A C 1
ATOM 923 O O . PRO A 1 117 ? 5.456 17.657 -19.322 1.00 93.12 117 PRO A O 1
ATOM 926 N N . MET A 1 118 ? 6.420 17.002 -21.241 1.00 93.50 118 MET A N 1
ATOM 927 C CA . MET A 1 118 ? 5.207 16.421 -21.823 1.00 93.50 118 MET A CA 1
ATOM 928 C C . MET A 1 118 ? 4.813 15.076 -21.189 1.00 93.50 118 MET A C 1
ATOM 930 O O . MET A 1 118 ? 3.670 14.645 -21.338 1.00 93.50 118 MET A O 1
ATOM 934 N N . TYR A 1 119 ? 5.721 14.397 -20.481 1.00 96.19 119 TYR A N 1
ATOM 935 C CA . TYR A 1 119 ? 5.462 13.107 -19.835 1.00 96.19 119 TYR A CA 1
ATOM 936 C C . TYR A 1 119 ? 4.859 13.277 -18.447 1.00 96.19 119 TYR A C 1
ATOM 938 O O . TYR A 1 119 ? 5.470 12.957 -17.430 1.00 96.19 119 TYR A O 1
ATOM 946 N N . GLN A 1 120 ? 3.629 13.778 -18.418 1.00 95.12 120 GLN A N 1
ATOM 947 C CA . GLN A 1 120 ? 2.861 13.951 -17.194 1.00 95.12 120 GLN A CA 1
ATOM 948 C C . GLN A 1 120 ? 1.634 13.049 -17.199 1.00 95.12 120 GLN A C 1
ATOM 950 O O . GLN A 1 120 ? 0.871 13.004 -18.163 1.00 95.12 120 GLN A O 1
ATOM 955 N N . TYR A 1 121 ? 1.432 12.357 -16.084 1.00 96.50 121 TYR A N 1
ATOM 956 C CA . TYR A 1 121 ? 0.317 11.445 -15.880 1.00 96.50 121 TYR A CA 1
ATOM 957 C C . TYR A 1 121 ? -0.324 11.750 -14.533 1.00 96.50 121 TYR A C 1
ATOM 959 O O . TYR A 1 121 ? 0.370 11.996 -13.545 1.00 96.50 121 TYR A O 1
ATOM 967 N N . SER A 1 122 ? -1.654 11.749 -14.482 1.00 96.81 122 SER A N 1
ATOM 968 C CA . SER A 1 122 ? -2.361 11.973 -13.225 1.00 96.81 122 SER A CA 1
ATOM 969 C C . SER A 1 122 ? -2.349 10.716 -12.357 1.00 96.81 122 SER A C 1
ATOM 971 O O . SER A 1 122 ? -2.372 9.586 -12.854 1.00 96.81 122 SER A O 1
ATOM 973 N N . LEU A 1 123 ? -2.389 10.918 -11.039 1.00 96.75 123 LEU A N 1
ATOM 974 C CA . LEU A 1 123 ? -2.576 9.828 -10.082 1.00 96.75 123 LEU A CA 1
ATOM 975 C C . LEU A 1 123 ? -3.886 9.069 -10.342 1.00 96.75 123 LEU A C 1
ATOM 977 O O . LEU A 1 123 ? -3.916 7.848 -10.252 1.00 96.75 123 LEU A O 1
ATOM 981 N N . GLU A 1 124 ? -4.954 9.769 -10.733 1.00 97.62 124 GLU A N 1
ATOM 982 C CA . GLU A 1 124 ? -6.239 9.145 -11.065 1.00 97.62 124 GLU A CA 1
ATOM 983 C C . GLU A 1 124 ? -6.119 8.160 -12.240 1.00 97.62 124 GLU A C 1
ATOM 985 O O . GLU A 1 124 ? -6.648 7.051 -12.182 1.00 97.62 124 GLU A O 1
ATOM 990 N N . TRP A 1 125 ? -5.404 8.539 -13.304 1.00 97.88 125 TRP A N 1
ATOM 991 C CA . TRP A 1 125 ? -5.169 7.657 -14.448 1.00 97.88 125 TRP A CA 1
ATOM 992 C C . TRP A 1 125 ? -4.362 6.419 -14.048 1.00 97.88 125 TRP A C 1
ATOM 994 O O . TRP A 1 125 ? -4.721 5.300 -14.415 1.00 97.88 125 TRP A O 1
ATOM 1004 N N . PHE A 1 126 ? -3.316 6.612 -13.243 1.00 98.44 126 PHE A N 1
ATOM 1005 C CA . PHE A 1 126 ? -2.508 5.519 -12.711 1.00 98.44 126 PHE A CA 1
ATOM 1006 C C . PHE A 1 126 ? -3.348 4.542 -11.874 1.00 98.44 126 PHE A C 1
ATOM 1008 O O . PHE A 1 126 ? -3.293 3.331 -12.095 1.00 98.44 126 PHE A O 1
ATOM 1015 N N . ILE A 1 127 ? -4.175 5.065 -10.960 1.00 98.00 127 ILE A N 1
ATOM 1016 C CA . ILE A 1 127 ? -5.058 4.264 -10.101 1.00 98.00 127 ILE A CA 1
ATOM 1017 C C . ILE A 1 127 ? -6.035 3.434 -10.938 1.00 98.00 127 ILE A C 1
ATOM 1019 O O . ILE A 1 127 ? -6.263 2.271 -10.616 1.00 98.00 127 ILE A O 1
ATOM 1023 N N . LYS A 1 128 ? -6.574 3.976 -12.038 1.00 97.81 128 LYS A N 1
ATOM 1024 C CA . LYS A 1 128 ? -7.455 3.209 -12.937 1.00 97.81 128 LYS A CA 1
ATOM 1025 C C . LYS A 1 128 ? -6.752 1.971 -13.494 1.00 97.81 128 LYS A C 1
ATOM 1027 O O . LYS A 1 128 ? -7.314 0.884 -13.426 1.00 97.81 128 LYS A O 1
ATOM 1032 N N . ILE A 1 129 ? -5.514 2.106 -13.978 1.00 97.88 129 ILE A N 1
ATOM 1033 C CA . ILE A 1 129 ? -4.730 0.960 -14.476 1.00 97.88 129 ILE A CA 1
ATOM 1034 C C . ILE A 1 129 ? -4.448 -0.038 -13.350 1.00 97.88 129 ILE A C 1
ATOM 1036 O O . ILE A 1 129 ? -4.558 -1.247 -13.560 1.00 97.88 129 ILE A O 1
ATOM 1040 N N . PHE A 1 130 ? -4.103 0.456 -12.161 1.00 98.19 130 PHE A N 1
ATOM 1041 C CA . PHE A 1 130 ? -3.821 -0.373 -10.991 1.00 98.19 130 PHE A CA 1
ATOM 1042 C C . PHE A 1 130 ? -5.030 -1.221 -10.576 1.00 98.19 130 PHE A C 1
ATOM 1044 O O . PHE A 1 130 ? -4.915 -2.440 -10.454 1.00 98.19 130 PHE A O 1
ATOM 1051 N N . VAL A 1 131 ? -6.209 -0.605 -10.453 1.00 97.12 131 VAL A N 1
ATOM 1052 C CA . VAL A 1 131 ? -7.453 -1.300 -10.091 1.00 97.12 131 VAL A CA 1
ATOM 1053 C C . VAL A 1 131 ? -7.895 -2.275 -11.183 1.00 97.12 131 VAL A C 1
ATOM 1055 O O . VAL A 1 131 ? -8.190 -3.431 -10.879 1.00 97.12 131 VAL A O 1
ATOM 1058 N N . SER A 1 132 ? -7.873 -1.861 -12.455 1.00 96.62 132 SER A N 1
ATOM 1059 C CA . SER A 1 132 ? -8.198 -2.757 -13.574 1.00 96.62 132 SER A CA 1
ATOM 1060 C C . SER A 1 132 ? -7.270 -3.970 -13.629 1.00 96.62 132 SER A C 1
ATOM 1062 O O . SER A 1 132 ? -7.731 -5.077 -13.867 1.00 96.62 132 SER A O 1
ATOM 1064 N N . SER A 1 133 ? -5.984 -3.807 -13.309 1.00 96.19 133 SER A N 1
ATOM 1065 C CA . SER A 1 133 ? -5.023 -4.920 -13.311 1.00 96.19 133 SER A CA 1
ATOM 1066 C C . SER A 1 133 ? -5.368 -6.023 -12.308 1.00 96.19 133 SER A C 1
ATOM 1068 O O . SER A 1 133 ? -5.116 -7.197 -12.568 1.00 96.19 133 SER A O 1
ATOM 1070 N N . MET A 1 134 ? -5.978 -5.674 -11.176 1.00 95.62 134 MET A N 1
ATOM 1071 C CA . MET A 1 134 ? -6.473 -6.665 -10.218 1.00 95.62 134 MET A CA 1
ATOM 1072 C C . MET A 1 134 ? -7.736 -7.363 -10.731 1.00 95.62 134 MET A C 1
ATOM 1074 O O . MET A 1 134 ? -7.876 -8.572 -10.564 1.00 95.62 134 MET A O 1
ATOM 1078 N N . ALA A 1 135 ? -8.636 -6.626 -11.386 1.00 94.25 135 ALA A N 1
ATOM 1079 C CA . ALA A 1 135 ? -9.863 -7.184 -11.954 1.00 94.25 135 ALA A CA 1
ATOM 1080 C C . ALA A 1 135 ? -9.606 -8.109 -13.159 1.00 94.25 135 ALA A C 1
ATOM 1082 O O . ALA A 1 135 ? -10.285 -9.122 -13.305 1.00 94.25 135 ALA A O 1
ATOM 1083 N N . ASP A 1 136 ? -8.612 -7.779 -13.985 1.00 94.38 136 ASP A N 1
ATOM 1084 C CA . ASP A 1 136 ? -8.315 -8.461 -15.251 1.00 94.38 136 ASP A CA 1
ATOM 1085 C C . ASP A 1 136 ? -7.399 -9.687 -15.090 1.00 94.38 136 ASP A C 1
ATOM 1087 O O . ASP A 1 136 ? -7.104 -10.383 -16.061 1.00 94.38 136 ASP A O 1
ATOM 1091 N N . THR A 1 137 ? -6.917 -9.957 -13.877 1.00 94.62 137 THR A N 1
ATOM 1092 C CA . THR A 1 137 ? -6.032 -11.092 -13.588 1.00 94.62 137 THR A CA 1
ATOM 1093 C C . THR A 1 137 ? -6.785 -12.243 -12.939 1.00 94.62 137 THR A C 1
ATOM 1095 O O . THR A 1 137 ? -7.656 -12.043 -12.094 1.00 94.62 137 THR A O 1
ATOM 1098 N N . GLU A 1 138 ? -6.399 -13.473 -13.278 1.00 90.50 138 GLU A N 1
ATOM 1099 C CA . GLU A 1 138 ? -6.990 -14.673 -12.686 1.00 90.50 138 GLU A CA 1
ATOM 1100 C C . GLU A 1 138 ? -6.782 -14.717 -11.167 1.00 90.50 138 GLU A C 1
ATOM 1102 O O . GLU A 1 138 ? -5.697 -14.430 -10.639 1.00 90.50 138 GLU A O 1
ATOM 1107 N N . LYS A 1 139 ? -7.848 -15.080 -10.451 1.00 91.19 139 LYS A N 1
ATOM 1108 C CA . LYS A 1 139 ? -7.802 -15.282 -9.003 1.00 91.19 139 LYS A CA 1
ATOM 1109 C C . LYS A 1 139 ? -7.091 -16.599 -8.689 1.00 91.19 139 LYS A C 1
ATOM 1111 O O . LYS A 1 139 ? -7.237 -17.577 -9.413 1.00 91.19 139 LYS A O 1
ATOM 1116 N N . SER A 1 140 ? -6.344 -16.613 -7.590 1.00 91.31 140 SER A N 1
ATOM 1117 C CA . SER A 1 140 ? -5.624 -17.784 -7.081 1.00 91.31 140 SER A CA 1
ATOM 1118 C C . SER A 1 140 ? -5.957 -17.957 -5.604 1.00 91.31 140 SER A C 1
ATOM 1120 O O . SER A 1 140 ? -6.023 -16.964 -4.882 1.00 91.31 140 SER A O 1
ATOM 1122 N N . GLU A 1 141 ? -6.158 -19.201 -5.163 1.00 89.94 141 GLU A N 1
ATOM 1123 C CA . GLU A 1 141 ? -6.322 -19.517 -3.736 1.00 89.94 141 GLU A CA 1
ATOM 1124 C C . GLU A 1 141 ? -5.008 -19.347 -2.964 1.00 89.94 141 GLU A C 1
ATOM 1126 O O . GLU A 1 141 ? -5.023 -18.968 -1.795 1.00 89.94 141 GLU A O 1
ATOM 1131 N N . ASP A 1 142 ? -3.866 -19.567 -3.626 1.00 94.81 142 ASP A N 1
ATOM 1132 C CA . ASP A 1 142 ? -2.569 -19.211 -3.062 1.00 94.81 142 ASP A CA 1
ATOM 1133 C C . ASP A 1 142 ? -2.337 -17.705 -3.193 1.00 94.81 142 ASP A C 1
ATOM 1135 O O . ASP A 1 142 ? -2.248 -17.159 -4.303 1.00 94.81 142 ASP A O 1
ATOM 1139 N N . LEU A 1 143 ? -2.219 -17.042 -2.043 1.00 93.00 143 LEU A N 1
ATOM 1140 C CA . LEU A 1 143 ? -2.048 -15.600 -1.967 1.00 93.00 143 LEU A CA 1
ATOM 1141 C C . LEU A 1 143 ? -0.694 -15.151 -2.517 1.00 93.00 143 LEU A C 1
ATOM 1143 O O . LEU A 1 143 ? -0.620 -14.107 -3.162 1.00 93.00 143 LEU A O 1
ATOM 1147 N N . SER A 1 144 ? 0.370 -15.930 -2.304 1.00 95.19 144 SER A N 1
ATOM 1148 C CA . SER A 1 144 ? 1.698 -15.582 -2.821 1.00 95.19 144 SER A CA 1
ATOM 1149 C C . SER A 1 144 ? 1.683 -15.538 -4.350 1.00 95.19 144 SER A C 1
ATOM 1151 O O . SER A 1 144 ? 2.098 -14.546 -4.961 1.00 95.19 144 SER A O 1
ATOM 1153 N N . GLN A 1 145 ? 1.095 -16.563 -4.971 1.00 96.62 145 GLN A N 1
ATOM 1154 C CA . GLN A 1 145 ? 0.860 -16.606 -6.404 1.00 96.62 145 GLN A CA 1
ATOM 1155 C C . GLN A 1 145 ? -0.062 -15.474 -6.867 1.00 96.62 145 GLN A C 1
ATOM 1157 O O . GLN A 1 145 ? 0.235 -14.842 -7.881 1.00 96.62 145 GLN A O 1
ATOM 1162 N N . ARG A 1 146 ? -1.139 -15.159 -6.131 1.00 96.50 146 ARG A N 1
ATOM 1163 C CA . ARG A 1 146 ? -2.042 -14.045 -6.469 1.00 96.50 146 ARG A CA 1
ATOM 1164 C C . ARG A 1 146 ? -1.302 -12.706 -6.501 1.00 96.50 146 ARG A C 1
ATOM 1166 O O . ARG A 1 146 ? -1.391 -11.987 -7.495 1.00 96.50 146 ARG A O 1
ATOM 1173 N N . VAL A 1 147 ? -0.532 -12.403 -5.457 1.00 97.00 147 VAL A N 1
ATOM 1174 C CA . VAL A 1 147 ? 0.294 -11.189 -5.346 1.00 97.00 147 VAL A CA 1
ATOM 1175 C C . VAL A 1 147 ? 1.281 -11.093 -6.507 1.00 97.00 147 VAL A C 1
ATOM 1177 O O . VAL A 1 147 ? 1.398 -10.038 -7.134 1.00 97.00 147 VAL A O 1
ATOM 1180 N N . LYS A 1 148 ? 1.962 -12.197 -6.839 1.00 97.00 148 LYS A N 1
ATOM 1181 C CA . LYS A 1 148 ? 2.889 -12.250 -7.974 1.00 97.00 148 LYS A CA 1
ATOM 1182 C C . LYS A 1 148 ? 2.176 -11.971 -9.300 1.00 97.00 148 LYS A C 1
ATOM 1184 O O . LYS A 1 148 ? 2.638 -11.129 -10.062 1.00 97.00 148 LYS A O 1
ATOM 1189 N N . THR A 1 149 ? 1.044 -12.628 -9.554 1.00 98.00 149 THR A N 1
ATOM 1190 C CA . THR A 1 149 ? 0.258 -12.453 -10.784 1.00 98.00 149 THR A CA 1
ATOM 1191 C C . THR A 1 149 ? -0.203 -11.005 -10.960 1.00 98.00 149 THR A C 1
ATOM 1193 O O . THR A 1 149 ? -0.029 -10.444 -12.042 1.00 98.00 149 THR A O 1
ATOM 1196 N N . ILE A 1 150 ? -0.737 -10.375 -9.903 1.00 98.12 150 ILE A N 1
ATOM 1197 C CA . ILE A 1 150 ? -1.146 -8.962 -9.943 1.00 98.12 150 ILE A CA 1
ATOM 1198 C C . ILE A 1 150 ? 0.058 -8.078 -10.272 1.00 98.12 150 ILE A C 1
ATOM 1200 O O . ILE A 1 150 ? -0.023 -7.241 -11.169 1.00 98.12 150 ILE A O 1
ATOM 1204 N N . ASN A 1 151 ? 1.180 -8.270 -9.574 1.00 98.12 151 ASN A N 1
ATOM 1205 C CA . ASN A 1 151 ? 2.377 -7.457 -9.766 1.00 98.12 151 ASN A CA 1
ATOM 1206 C C . ASN A 1 151 ? 2.943 -7.574 -11.183 1.00 98.12 151 ASN A C 1
ATOM 1208 O O . ASN A 1 151 ? 3.268 -6.550 -11.788 1.00 98.12 151 ASN A O 1
ATOM 1212 N N . ASP A 1 152 ? 3.044 -8.789 -11.719 1.00 97.81 152 ASP A N 1
ATOM 1213 C CA . ASP A 1 152 ? 3.564 -9.043 -13.064 1.00 97.81 152 ASP A CA 1
ATOM 1214 C C . ASP A 1 152 ? 2.654 -8.401 -14.127 1.00 97.81 152 ASP A C 1
ATOM 1216 O O . ASP A 1 152 ? 3.127 -7.648 -14.986 1.00 97.81 152 ASP A O 1
ATOM 1220 N N . TYR A 1 153 ? 1.337 -8.616 -14.028 1.00 98.31 153 TYR A N 1
ATOM 1221 C CA . TYR A 1 153 ? 0.368 -8.051 -14.968 1.00 98.31 153 TYR A CA 1
ATOM 1222 C C . TYR A 1 153 ? 0.305 -6.525 -14.888 1.00 98.31 153 TYR A C 1
ATOM 1224 O O . TYR A 1 153 ? 0.374 -5.853 -15.916 1.00 98.31 153 TYR A O 1
ATOM 1232 N N . PHE A 1 154 ? 0.222 -5.959 -13.680 1.00 98.50 154 PHE A N 1
ATOM 1233 C CA . PHE A 1 154 ? 0.181 -4.512 -13.484 1.00 98.50 154 PHE A CA 1
ATOM 1234 C C . PHE A 1 154 ? 1.444 -3.837 -14.027 1.00 98.50 154 PHE A C 1
ATOM 1236 O O . PHE A 1 154 ? 1.347 -2.848 -14.755 1.00 98.50 154 PHE A O 1
ATOM 1243 N N . THR A 1 155 ? 2.624 -4.403 -13.742 1.00 98.50 155 THR A N 1
ATOM 1244 C CA . THR A 1 155 ? 3.906 -3.890 -14.249 1.00 98.50 155 THR A CA 1
ATOM 1245 C C . THR A 1 155 ? 3.898 -3.835 -15.779 1.00 98.50 155 THR A C 1
ATOM 1247 O O . THR A 1 155 ? 4.225 -2.801 -16.366 1.00 98.50 155 THR A O 1
ATOM 1250 N N . PHE A 1 156 ? 3.473 -4.919 -16.435 1.00 98.06 156 PHE A N 1
ATOM 1251 C CA . PHE A 1 156 ? 3.403 -4.986 -17.894 1.00 98.06 156 PHE A CA 1
ATOM 1252 C C . PHE A 1 156 ? 2.335 -4.056 -18.487 1.00 98.06 156 PHE A C 1
ATOM 1254 O O . PHE A 1 156 ? 2.585 -3.379 -19.489 1.00 98.06 156 PHE A O 1
ATOM 1261 N N . SER A 1 157 ? 1.155 -4.000 -17.868 1.00 98.12 157 SER A N 1
ATOM 1262 C CA . SER A 1 157 ? 0.039 -3.153 -18.291 1.00 98.12 157 SER A CA 1
ATOM 1263 C C . SER A 1 157 ? 0.419 -1.677 -18.221 1.00 98.12 157 SER A C 1
ATOM 1265 O O . SER A 1 157 ? 0.240 -0.946 -19.199 1.00 98.12 157 SER A O 1
ATOM 1267 N N . LEU A 1 158 ? 1.020 -1.238 -17.112 1.00 98.38 158 LEU A N 1
ATOM 1268 C CA . LEU A 1 158 ? 1.489 0.134 -16.956 1.00 98.38 158 LEU A CA 1
ATOM 1269 C C . LEU A 1 158 ? 2.565 0.472 -17.992 1.00 98.38 158 LEU A C 1
ATOM 1271 O O . LEU A 1 158 ? 2.421 1.463 -18.706 1.00 98.38 158 LEU A O 1
ATOM 1275 N N . TYR A 1 159 ? 3.593 -0.374 -18.126 1.00 98.19 159 TYR A N 1
ATOM 1276 C CA . TYR A 1 159 ? 4.644 -0.192 -19.129 1.00 98.19 159 TYR A CA 1
ATOM 1277 C C . TYR A 1 159 ? 4.060 -0.029 -20.536 1.00 98.19 159 TYR A C 1
ATOM 1279 O O . TYR A 1 159 ? 4.348 0.944 -21.233 1.00 98.19 159 TYR A O 1
ATOM 1287 N N . SER A 1 160 ? 3.172 -0.943 -20.927 1.00 97.69 160 SER A N 1
ATOM 1288 C CA . SER A 1 160 ? 2.543 -0.943 -22.247 1.00 97.69 160 SER A CA 1
ATOM 1289 C C . SER A 1 160 ? 1.702 0.308 -22.492 1.00 97.69 160 SER A C 1
ATOM 1291 O O . SER A 1 160 ? 1.721 0.855 -23.593 1.00 97.69 160 SER A O 1
ATOM 1293 N N . ASN A 1 161 ? 0.965 0.779 -21.482 1.00 97.56 161 ASN A N 1
ATOM 1294 C CA . ASN A 1 161 ? 0.160 1.993 -21.590 1.00 97.56 161 ASN A CA 1
ATOM 1295 C C . ASN A 1 161 ? 1.027 3.250 -21.727 1.00 97.56 161 ASN A C 1
ATOM 1297 O O . ASN A 1 161 ? 0.755 4.072 -22.598 1.00 97.56 161 ASN A O 1
ATOM 1301 N N . VAL A 1 162 ? 2.097 3.368 -20.939 1.00 97.62 162 VAL A N 1
ATOM 1302 C CA . VAL A 1 162 ? 3.026 4.508 -20.990 1.00 97.62 162 VAL A CA 1
ATOM 1303 C C . VAL A 1 162 ? 3.824 4.516 -22.298 1.00 97.62 162 VAL A C 1
ATOM 1305 O O . VAL A 1 162 ? 3.971 5.549 -22.944 1.00 97.62 162 VAL A O 1
ATOM 1308 N N . CYS A 1 163 ? 4.293 3.362 -22.775 1.00 96.69 163 CYS A N 1
ATOM 1309 C CA . CYS A 1 163 ? 5.062 3.287 -24.018 1.00 96.69 163 CYS A CA 1
ATOM 1310 C C . CYS A 1 163 ? 4.265 3.641 -25.283 1.00 96.69 163 CYS A C 1
ATOM 1312 O O . CYS A 1 163 ? 4.877 3.850 -26.329 1.00 96.69 163 CYS A O 1
ATOM 1314 N N . ARG A 1 164 ? 2.932 3.752 -25.223 1.00 96.06 164 ARG A N 1
ATOM 1315 C CA . ARG A 1 164 ? 2.126 4.274 -26.344 1.00 96.06 164 ARG A CA 1
ATOM 1316 C C . ARG A 1 164 ? 2.277 5.785 -26.531 1.00 96.06 164 ARG A C 1
ATOM 1318 O O . ARG A 1 164 ? 2.102 6.261 -27.646 1.00 96.06 164 ARG A O 1
ATOM 1325 N N . SER A 1 165 ? 2.607 6.519 -25.471 1.00 95.25 165 SER A N 1
ATOM 1326 C CA . SER A 1 165 ? 2.795 7.977 -25.482 1.00 95.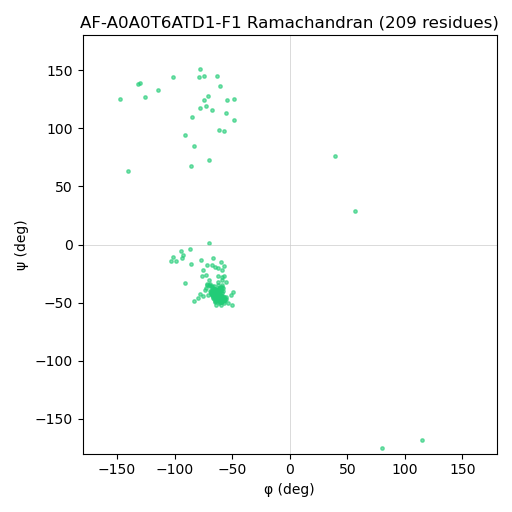25 165 SER A CA 1
ATOM 1327 C C . SER A 1 165 ? 4.265 8.409 -25.464 1.00 95.25 165 SER A C 1
ATOM 1329 O O . SER A 1 165 ? 4.559 9.568 -25.750 1.00 95.25 165 SER A O 1
ATOM 1331 N N . LEU A 1 166 ? 5.202 7.508 -25.153 1.00 96.38 166 LEU A N 1
ATOM 1332 C CA . LEU A 1 166 ? 6.637 7.813 -25.160 1.00 96.38 166 LEU A CA 1
ATOM 1333 C C . LEU A 1 166 ? 7.248 7.810 -26.568 1.00 96.38 166 LEU A C 1
ATOM 1335 O O . LEU A 1 166 ? 6.955 6.946 -27.397 1.00 96.38 166 LEU A O 1
ATOM 1339 N N . PHE A 1 167 ? 8.211 8.713 -26.792 1.00 96.19 167 PHE A N 1
ATOM 1340 C CA . PHE A 1 167 ? 9.114 8.615 -27.940 1.00 96.19 167 PHE A CA 1
ATOM 1341 C C . PHE A 1 167 ? 9.959 7.340 -27.840 1.00 96.19 167 PHE A C 1
ATOM 1343 O O . PHE A 1 167 ? 10.390 6.961 -26.751 1.00 96.19 167 PHE A O 1
ATOM 1350 N N . GLU A 1 168 ? 10.264 6.721 -28.985 1.00 95.75 168 GLU A N 1
ATOM 1351 C CA . GLU A 1 168 ? 10.995 5.444 -29.059 1.00 95.75 168 GLU A CA 1
ATOM 1352 C C . GLU A 1 168 ? 12.302 5.460 -28.249 1.00 95.75 168 GLU A C 1
ATOM 1354 O O . GLU A 1 168 ? 12.559 4.554 -27.458 1.00 95.75 168 GLU A O 1
ATOM 1359 N N . LYS A 1 169 ? 13.067 6.557 -28.345 1.00 95.81 169 LYS A N 1
ATOM 1360 C CA . LYS A 1 169 ? 14.332 6.755 -27.615 1.00 95.81 169 LYS A CA 1
ATOM 1361 C C . LYS A 1 169 ? 14.211 6.690 -26.085 1.00 95.81 169 LYS A C 1
ATOM 1363 O O . LYS A 1 169 ? 15.210 6.441 -25.420 1.00 95.81 169 LYS A O 1
ATOM 1368 N N . HIS A 1 170 ? 13.026 6.917 -25.514 1.00 96.75 170 HIS A N 1
ATOM 1369 C CA .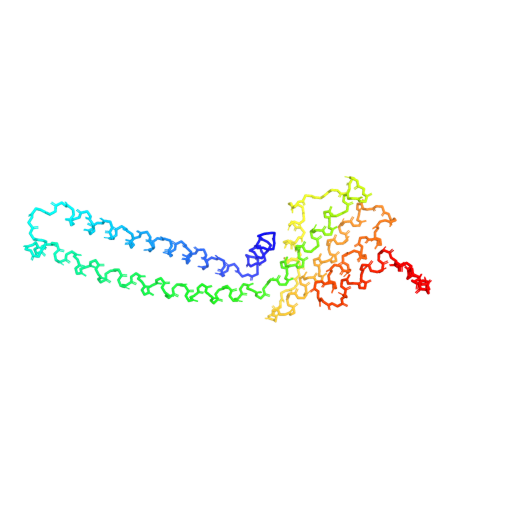 HIS A 1 170 ? 12.812 6.941 -24.062 1.00 96.75 170 HIS A CA 1
ATOM 1370 C C . HIS A 1 170 ? 12.175 5.651 -23.521 1.00 96.75 170 HIS A C 1
ATOM 1372 O O . HIS A 1 170 ? 12.169 5.439 -22.309 1.00 96.75 170 HIS A O 1
ATOM 1378 N N . LYS A 1 171 ? 11.679 4.754 -24.384 1.00 96.69 171 LYS A N 1
ATOM 1379 C CA . LYS A 1 171 ? 11.020 3.509 -23.947 1.00 96.69 171 LYS A CA 1
ATOM 1380 C C . LYS A 1 171 ? 11.968 2.574 -23.201 1.00 96.69 171 LYS A C 1
ATOM 1382 O O . LYS A 1 171 ? 11.595 2.029 -22.165 1.00 96.69 171 LYS A O 1
ATOM 1387 N N . LEU A 1 172 ? 13.195 2.415 -23.706 1.00 96.75 172 LEU A N 1
ATOM 1388 C CA . LEU A 1 172 ? 14.213 1.588 -23.053 1.00 96.75 172 LEU A CA 1
ATOM 1389 C C . LEU A 1 172 ? 14.630 2.181 -21.704 1.00 96.75 172 LEU A C 1
ATOM 1391 O O . LEU A 1 172 ? 14.776 1.444 -20.735 1.00 96.75 172 LEU A O 1
ATOM 1395 N N . HIS A 1 173 ? 14.764 3.507 -21.628 1.00 94.38 173 HIS A N 1
ATOM 1396 C CA . HIS A 1 173 ? 15.085 4.191 -20.379 1.00 94.38 173 HIS A CA 1
ATOM 1397 C C . HIS A 1 173 ? 14.007 3.946 -19.315 1.00 94.38 173 HIS A C 1
ATOM 1399 O O . HIS A 1 173 ? 14.334 3.590 -18.188 1.00 94.38 173 HIS A O 1
ATOM 1405 N N . PHE A 1 174 ? 12.726 4.059 -19.682 1.00 97.00 174 PHE A N 1
ATOM 1406 C CA . PHE A 1 174 ? 11.628 3.788 -18.755 1.00 97.00 174 PHE A CA 1
ATOM 1407 C C . PHE A 1 174 ? 11.597 2.325 -18.290 1.00 97.00 174 PHE A C 1
ATOM 1409 O O . PHE A 1 174 ? 11.499 2.069 -17.091 1.00 97.00 174 PHE A O 1
ATOM 1416 N N . ALA A 1 175 ? 11.754 1.367 -19.213 1.00 97.38 175 ALA A N 1
ATOM 1417 C CA . ALA A 1 175 ? 11.840 -0.056 -18.872 1.00 97.38 175 ALA A CA 1
ATOM 1418 C C . ALA A 1 175 ? 12.987 -0.338 -17.888 1.00 97.38 175 ALA A C 1
ATOM 1420 O O . ALA A 1 175 ? 12.807 -1.045 -16.895 1.00 97.38 175 ALA A O 1
ATOM 1421 N N . PHE A 1 176 ? 14.159 0.242 -18.156 1.00 96.50 176 PHE A N 1
ATOM 1422 C CA . PHE A 1 176 ? 15.339 0.093 -17.316 1.00 96.50 176 PHE A CA 1
ATOM 1423 C C . PHE A 1 176 ? 15.119 0.695 -15.924 1.00 96.50 176 PHE A C 1
ATOM 1425 O O . PHE A 1 176 ? 15.376 0.022 -14.929 1.00 96.50 176 PHE A O 1
ATOM 1432 N N . LEU A 1 177 ? 14.566 1.910 -15.841 1.00 95.75 177 LEU A N 1
ATOM 1433 C CA . LEU A 1 177 ? 14.253 2.568 -14.572 1.00 95.75 177 LEU A CA 1
ATOM 1434 C C . LEU A 1 177 ? 13.285 1.735 -13.719 1.00 95.75 177 LEU A C 1
ATOM 1436 O O . LEU A 1 177 ? 13.564 1.504 -12.543 1.00 95.75 177 LEU A O 1
ATOM 1440 N N . MET A 1 178 ? 12.185 1.248 -14.306 1.00 97.69 178 MET A N 1
ATOM 1441 C CA . MET A 1 178 ? 11.233 0.376 -13.605 1.00 97.69 178 MET A CA 1
ATOM 1442 C C . MET A 1 178 ? 11.929 -0.877 -13.061 1.00 97.69 178 MET A C 1
ATOM 1444 O O . MET A 1 178 ? 11.756 -1.216 -11.892 1.00 97.69 178 MET A O 1
ATOM 1448 N N . CYS A 1 179 ? 12.737 -1.542 -13.893 1.00 97.38 179 CYS A N 1
ATOM 1449 C CA . CYS A 1 179 ? 13.459 -2.756 -13.520 1.00 97.38 179 CYS A CA 1
ATOM 1450 C C . CYS A 1 179 ? 14.409 -2.513 -12.340 1.00 97.38 179 CYS A C 1
ATOM 1452 O O . CYS A 1 179 ? 14.312 -3.197 -11.323 1.00 97.38 179 CYS A O 1
ATOM 1454 N N . ILE A 1 180 ? 15.271 -1.496 -12.437 1.00 96.62 180 ILE A N 1
ATOM 1455 C CA . ILE A 1 180 ? 16.230 -1.160 -11.380 1.00 96.62 180 ILE A CA 1
ATOM 1456 C C . ILE A 1 180 ? 15.505 -0.833 -10.076 1.00 96.62 180 ILE A C 1
ATOM 1458 O O . ILE A 1 180 ? 15.852 -1.382 -9.036 1.00 96.62 180 ILE A O 1
ATOM 1462 N N . ARG A 1 181 ? 14.465 0.006 -10.113 1.00 96.44 181 ARG A N 1
ATOM 1463 C CA . ARG A 1 181 ? 13.722 0.396 -8.905 1.00 96.44 181 ARG A CA 1
ATOM 1464 C C . ARG A 1 181 ? 13.038 -0.799 -8.236 1.00 96.44 181 ARG A C 1
ATOM 1466 O O . ARG A 1 181 ? 13.077 -0.905 -7.014 1.00 96.44 181 ARG A O 1
ATOM 1473 N N . ILE A 1 182 ? 12.476 -1.718 -9.024 1.00 97.56 182 ILE A N 1
ATOM 1474 C CA . ILE A 1 182 ? 11.909 -2.977 -8.522 1.00 97.56 182 ILE A CA 1
ATOM 1475 C C . ILE A 1 182 ? 12.991 -3.857 -7.876 1.00 97.56 182 ILE A C 1
ATOM 1477 O O . ILE A 1 182 ? 12.774 -4.415 -6.803 1.00 97.56 182 ILE A O 1
ATOM 1481 N N . LEU A 1 183 ? 14.153 -3.999 -8.517 1.00 97.06 183 LEU A N 1
ATOM 1482 C CA . LEU A 1 183 ? 15.239 -4.845 -8.017 1.00 97.06 183 LEU A CA 1
ATOM 1483 C C . LEU A 1 183 ? 15.930 -4.253 -6.780 1.00 97.06 183 LEU A C 1
ATOM 1485 O O . LEU A 1 183 ? 16.319 -5.002 -5.886 1.00 97.06 183 LEU A O 1
ATOM 1489 N N . MET A 1 184 ? 16.048 -2.926 -6.697 1.00 95.44 184 MET A N 1
ATOM 1490 C CA . MET A 1 184 ? 16.547 -2.226 -5.511 1.00 95.44 184 MET A CA 1
ATOM 1491 C C . MET A 1 184 ? 15.625 -2.435 -4.306 1.00 95.44 184 MET A C 1
ATOM 1493 O O . MET A 1 184 ? 16.113 -2.731 -3.218 1.00 95.44 184 MET A O 1
ATOM 1497 N N . ASP A 1 185 ? 14.304 -2.343 -4.494 1.00 95.44 185 ASP A N 1
ATOM 1498 C CA . ASP A 1 185 ? 13.325 -2.653 -3.441 1.00 95.44 185 ASP A CA 1
ATOM 1499 C C . ASP A 1 185 ? 13.433 -4.114 -2.977 1.00 95.44 185 ASP A C 1
ATOM 1501 O O . ASP A 1 185 ? 13.473 -4.403 -1.781 1.00 95.44 185 ASP A O 1
ATOM 1505 N N . ALA A 1 186 ? 13.625 -5.034 -3.927 1.00 95.56 186 ALA A N 1
ATOM 1506 C CA . ALA A 1 186 ? 13.898 -6.440 -3.642 1.00 95.56 186 ALA A CA 1
ATOM 1507 C C . ALA A 1 186 ? 15.298 -6.701 -3.042 1.00 95.56 186 ALA A C 1
ATOM 1509 O O . ALA A 1 186 ? 15.639 -7.860 -2.799 1.00 95.56 186 ALA A O 1
ATOM 1510 N N . LYS A 1 187 ? 16.109 -5.656 -2.806 1.00 96.12 187 LYS A N 1
ATOM 1511 C CA . LYS A 1 187 ? 17.489 -5.721 -2.290 1.00 96.12 187 LYS A CA 1
ATOM 1512 C C . LYS A 1 187 ? 18.424 -6.590 -3.139 1.00 96.12 187 LYS A C 1
ATOM 1514 O O . LYS A 1 187 ? 19.369 -7.179 -2.624 1.00 96.12 187 LYS A O 1
ATOM 1519 N N . GLN A 1 188 ? 18.151 -6.677 -4.438 1.00 96.69 188 GLN A N 1
ATOM 1520 C CA . GLN A 1 188 ? 18.968 -7.418 -5.404 1.00 96.69 188 GLN A CA 1
ATOM 1521 C C . GLN A 1 188 ? 20.023 -6.538 -6.082 1.00 96.69 188 GLN A C 1
ATOM 1523 O O . GLN A 1 188 ? 20.873 -7.052 -6.801 1.00 96.69 188 GLN A O 1
ATOM 1528 N N . ILE A 1 189 ? 19.962 -5.222 -5.868 1.00 94.94 189 ILE A N 1
ATOM 1529 C CA . ILE A 1 189 ? 20.940 -4.250 -6.356 1.00 94.94 189 ILE A CA 1
ATOM 1530 C C . ILE A 1 189 ? 21.439 -3.449 -5.160 1.00 94.94 189 ILE A C 1
ATOM 1532 O O . ILE A 1 189 ? 20.632 -2.874 -4.424 1.00 94.94 189 ILE A O 1
ATOM 1536 N N . ASP A 1 190 ? 22.758 -3.395 -4.989 1.00 92.81 190 ASP A N 1
ATOM 1537 C CA . ASP A 1 190 ? 23.387 -2.551 -3.980 1.00 92.81 190 ASP A CA 1
ATOM 1538 C C . ASP A 1 190 ? 23.264 -1.066 -4.391 1.00 92.81 190 ASP A C 1
ATOM 1540 O O . ASP A 1 190 ? 23.639 -0.697 -5.512 1.00 92.81 190 ASP A O 1
ATOM 1544 N N . PRO A 1 191 ? 22.751 -0.180 -3.517 1.00 90.19 191 PRO A N 1
ATOM 1545 C CA . PRO A 1 191 ? 22.683 1.253 -3.792 1.00 90.19 191 PRO A CA 1
ATOM 1546 C C . PRO A 1 191 ? 24.032 1.902 -4.147 1.00 90.19 191 PRO A C 1
ATOM 1548 O O . PRO A 1 191 ? 24.050 2.849 -4.935 1.00 90.19 191 PRO A O 1
ATOM 1551 N N . HIS A 1 192 ? 25.148 1.416 -3.599 1.00 89.56 192 HIS A N 1
ATOM 1552 C CA . HIS A 1 192 ? 26.494 1.892 -3.920 1.00 89.56 192 HIS A CA 1
ATOM 1553 C C . HIS A 1 192 ? 26.922 1.476 -5.325 1.00 89.56 192 HIS A C 1
ATOM 1555 O O . HIS A 1 192 ? 27.443 2.308 -6.067 1.00 89.56 192 HIS A O 1
ATOM 1561 N N . GLU A 1 193 ? 26.661 0.227 -5.718 1.00 91.19 193 GLU A N 1
ATOM 1562 C CA . GLU A 1 193 ? 26.920 -0.238 -7.086 1.00 91.19 193 GLU A CA 1
ATOM 1563 C C . GLU A 1 193 ? 26.068 0.533 -8.094 1.00 91.19 193 GLU A C 1
ATOM 1565 O O . GLU A 1 193 ? 26.568 0.958 -9.134 1.00 91.19 193 GLU A O 1
ATOM 1570 N N . TRP A 1 194 ? 24.799 0.787 -7.765 1.00 92.12 194 TRP A N 1
ATOM 1571 C CA . TRP A 1 194 ? 23.920 1.614 -8.587 1.00 92.12 194 TRP A CA 1
ATOM 1572 C C . TRP A 1 194 ? 24.432 3.051 -8.722 1.00 92.12 194 TRP A C 1
ATOM 1574 O O . TRP A 1 194 ? 24.463 3.600 -9.824 1.00 92.12 194 TRP A O 1
ATOM 1584 N N . HIS A 1 195 ? 24.866 3.664 -7.619 1.00 90.00 195 HIS A N 1
ATOM 1585 C CA . HIS A 1 195 ? 25.439 5.005 -7.655 1.00 90.00 195 HIS A CA 1
ATOM 1586 C C . HIS A 1 195 ? 26.703 5.051 -8.519 1.00 90.00 195 HIS A C 1
ATOM 1588 O O . HIS A 1 195 ? 26.816 5.922 -9.377 1.00 90.00 195 HIS A O 1
ATOM 1594 N N . HIS A 1 196 ? 27.604 4.083 -8.351 1.00 90.56 196 HIS A N 1
ATOM 1595 C CA . HIS A 1 196 ? 28.807 3.954 -9.168 1.00 90.56 196 HIS A CA 1
ATOM 1596 C C . HIS A 1 196 ? 28.481 3.729 -10.651 1.00 90.56 196 HIS A C 1
ATOM 1598 O O . HIS A 1 196 ? 29.110 4.323 -11.520 1.00 90.56 196 HIS A O 1
ATOM 1604 N N . PHE A 1 197 ? 27.462 2.927 -10.966 1.00 91.38 197 PHE A N 1
ATOM 1605 C CA . PHE A 1 197 ? 26.999 2.731 -12.340 1.00 91.38 197 PHE A CA 1
ATOM 1606 C C . PHE A 1 197 ? 26.520 4.041 -12.987 1.00 91.38 197 PHE A C 1
ATOM 1608 O O . PHE A 1 197 ? 26.781 4.275 -14.166 1.00 91.38 197 PHE A O 1
ATOM 1615 N N . LEU A 1 198 ? 25.838 4.905 -12.225 1.00 90.44 198 LEU A N 1
ATOM 1616 C CA . LEU A 1 198 ? 25.325 6.188 -12.713 1.00 90.44 198 LEU A CA 1
ATOM 1617 C C . LEU A 1 198 ? 26.385 7.294 -12.785 1.00 90.44 198 LEU A C 1
ATOM 1619 O O . LEU A 1 198 ? 26.421 8.042 -13.760 1.00 90.44 198 LEU A O 1
ATOM 1623 N N . ALA A 1 199 ? 27.196 7.438 -11.737 1.00 88.31 199 ALA A N 1
ATOM 1624 C CA . ALA A 1 199 ? 28.194 8.499 -11.605 1.00 88.31 199 ALA A CA 1
ATOM 1625 C C . ALA A 1 199 ? 29.532 8.146 -12.278 1.00 88.31 199 ALA A C 1
ATOM 1627 O O . ALA A 1 199 ? 30.339 9.033 -12.553 1.00 88.31 199 ALA A O 1
ATOM 1628 N N . GLY A 1 200 ? 29.750 6.864 -12.579 1.00 82.75 200 GLY A N 1
ATOM 1629 C CA . GLY A 1 200 ? 31.042 6.315 -12.966 1.00 82.75 200 GLY A CA 1
ATOM 1630 C C . GLY A 1 200 ? 31.940 6.053 -11.754 1.00 82.75 200 GLY A C 1
ATOM 1631 O O . GLY A 1 200 ? 31.555 6.221 -10.595 1.00 82.75 200 GLY A O 1
ATOM 1632 N N . GLY A 1 201 ? 33.177 5.638 -12.024 1.00 73.31 201 GLY A N 1
ATOM 1633 C CA . GLY A 1 201 ? 34.220 5.700 -11.011 1.00 73.31 201 GLY A CA 1
ATOM 1634 C C . GLY A 1 201 ? 34.630 7.142 -10.802 1.00 73.31 201 GLY A C 1
ATOM 1635 O O . GLY A 1 201 ? 35.145 7.757 -11.737 1.00 73.31 201 GLY A O 1
ATOM 1636 N N . ASP A 1 202 ? 34.464 7.654 -9.581 1.00 63.31 202 ASP A N 1
ATOM 1637 C CA . ASP A 1 202 ? 35.339 8.729 -9.128 1.00 63.31 202 ASP A CA 1
ATOM 1638 C C . ASP A 1 202 ? 36.768 8.275 -9.454 1.00 63.31 202 ASP A C 1
ATOM 1640 O O . ASP A 1 202 ? 37.139 7.149 -9.087 1.00 63.31 202 ASP A O 1
ATOM 1644 N N . PRO A 1 203 ? 37.568 9.060 -10.201 1.00 60.38 203 PRO A N 1
ATOM 1645 C CA . PRO A 1 203 ? 38.965 8.717 -10.352 1.00 60.38 203 PRO A CA 1
ATOM 1646 C C . PRO A 1 203 ? 39.511 8.574 -8.936 1.00 60.38 203 PRO A C 1
ATOM 1648 O O . PRO A 1 203 ? 39.358 9.486 -8.124 1.00 60.38 203 PRO A O 1
ATOM 1651 N N . VAL A 1 204 ? 40.107 7.419 -8.629 1.00 58.41 204 VAL A N 1
ATOM 1652 C CA . VAL A 1 204 ? 40.966 7.297 -7.456 1.00 58.41 204 VAL A CA 1
ATOM 1653 C C . VAL A 1 204 ? 42.029 8.357 -7.681 1.00 58.41 204 VAL A C 1
ATOM 1655 O O . VAL A 1 204 ? 42.931 8.171 -8.497 1.00 58.41 204 VAL A O 1
ATOM 1658 N N . THR A 1 205 ? 41.853 9.522 -7.062 1.00 51.66 205 THR A N 1
ATOM 1659 C CA . THR A 1 205 ? 42.884 10.538 -6.998 1.00 51.66 205 THR A CA 1
ATOM 1660 C C . THR A 1 205 ? 43.988 9.842 -6.245 1.00 51.66 205 THR A C 1
ATOM 1662 O O . THR A 1 205 ? 43.899 9.652 -5.033 1.00 51.66 205 THR A O 1
ATOM 1665 N N . ASP A 1 206 ? 44.956 9.344 -7.008 1.00 47.91 206 ASP A N 1
ATOM 1666 C CA . ASP A 1 206 ? 46.201 8.825 -6.500 1.00 47.91 206 ASP A CA 1
ATOM 1667 C C . ASP A 1 206 ? 46.686 9.904 -5.537 1.00 47.91 206 ASP A C 1
ATOM 1669 O O . ASP A 1 206 ? 46.997 11.030 -5.943 1.00 47.91 206 ASP A O 1
ATOM 1673 N N . LEU A 1 207 ? 46.596 9.614 -4.238 1.00 49.78 207 LEU A N 1
ATOM 1674 C CA . LEU A 1 207 ? 47.170 10.425 -3.179 1.00 49.78 207 LEU A CA 1
ATOM 1675 C C . LEU A 1 207 ? 48.674 10.220 -3.332 1.00 49.78 207 LEU A C 1
ATOM 1677 O O . LEU A 1 207 ? 49.320 9.482 -2.592 1.00 49.78 207 LEU A O 1
ATOM 1681 N N . GLY A 1 208 ? 49.196 10.829 -4.395 1.00 44.09 208 GLY A N 1
ATOM 1682 C CA . GLY A 1 208 ? 50.594 10.902 -4.709 1.00 44.09 208 GLY A CA 1
ATOM 1683 C C . GLY A 1 208 ? 51.275 11.504 -3.500 1.00 44.09 208 GLY A C 1
ATOM 1684 O O . GLY A 1 208 ? 51.035 12.657 -3.156 1.00 44.09 208 GLY A O 1
ATOM 1685 N N . LEU A 1 209 ? 52.089 10.672 -2.858 1.00 50.00 209 LEU A N 1
ATOM 1686 C CA . LEU A 1 209 ? 53.370 11.052 -2.284 1.00 50.00 209 LEU A CA 1
ATOM 1687 C C . LEU A 1 209 ? 53.364 12.438 -1.620 1.00 50.00 209 LEU A C 1
ATOM 1689 O O . LEU A 1 209 ? 53.944 13.386 -2.144 1.00 50.00 209 LEU A O 1
ATOM 1693 N N . MET A 1 210 ? 52.789 12.536 -0.422 1.00 42.97 210 MET A N 1
ATOM 1694 C CA . MET A 1 210 ? 53.376 13.431 0.5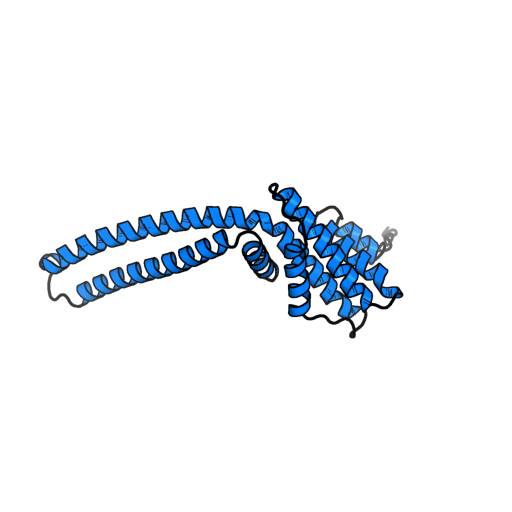74 1.00 42.97 210 MET A CA 1
ATOM 1695 C C . MET A 1 210 ? 54.518 12.672 1.255 1.00 42.97 210 MET A C 1
ATOM 1697 O O . MET A 1 210 ? 54.322 12.008 2.272 1.00 42.97 210 MET A O 1
ATOM 1701 N N . ILE A 1 211 ? 55.685 12.718 0.603 1.00 46.62 211 ILE A N 1
ATOM 1702 C CA . ILE A 1 211 ? 56.990 12.667 1.277 1.00 46.62 211 ILE A CA 1
ATOM 1703 C C . ILE A 1 211 ? 57.232 14.056 1.869 1.00 46.62 211 ILE A C 1
ATOM 1705 O O . ILE A 1 211 ? 56.964 15.039 1.139 1.00 46.62 211 ILE A O 1
#

Radius of gyration: 28.38 Å; Cα contacts (8 Å, |Δi|>4): 115; chains: 1; bounding box: 86×39×81 Å

Sequence (211 aa):
GLEDQLLAMVVMQERPDLEEQRSAIIVGIAQMKQELKEIQERILYKLSVSEGSPLDDLEFIIMLEASKIKSDDIKTKVEAAEITQIDIDNTRSQYIPVANRGQILFFCLADLSNIDPMYQYSLEWFIKIFVSSMADTEKSEDLS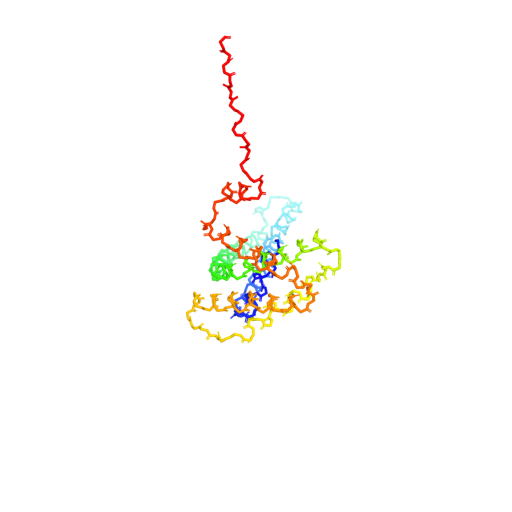QRVKTINDYFTFSLYSNVCRSLFEKHKLHFAFLMCIRILMDAKQIDPHEWHHFLAGGDPVTDLGLMI